Protein AF-A8N5S8-F1 (afdb_monomer)

Organism: Coprinopsis cinerea (strain Okayama-7 / 130 / ATCC MYA-4618 / FGSC 9003) (NCBI:txid240176)

Secondary structure (DSSP, 8-state):
-HHHHHHHHHHHHSTT--EEEEESS-GGGGTTS--TT----SSS-SEEETTEEEEEHHHHHHHHHHHSS--SS-SS-HHHHHHHHHHHHHH-TT-HHHHHHHHHHHHTTSS-HHHHHHHHHHHHHH-HHHHT-HHHHHHHHHHHHHHH-B----TT---S-----SS-HHHHTTSB---HHHHHHHHHHHHHHHHHSTT-HHHHHHHHHHHHHHHHHHHH--S-HHHHHHHHHHHHHHHHHHHHHHHH-TT-HHHHHHHHHHHHHHHHHHHH----TT-TTTSSSSS---HHHHHHHHHHHHHH-TT-HHHHHHHHHHGGGS-HHHHHHHHHHHHHS---TTTT-

Nearest PDB structures (foldseek):
  5o09-assembly1_1C  TM=2.881E-01  e=1.341E+00  Prosthecobacter vanneervenii
  5o01-assembly2_B  TM=2.117E-01  e=1.082E+00  Prosthecobacter vanneervenii
  7obr-assembly1_u  TM=3.097E-01  e=4.860E+00  Canis lupus familiaris

Foldseek 3Di:
DLLQLLVLLCLQLDPLQDAEAEDEDWLVVQQPVPPVPDRADPSRGWDADNNHIYHYPVNLVVLLVVLPDDDLDPDPCLSSLSSSLLSCCLVPVPPVSSLVSVVVCVVVVVRPLVSVLSNLLNSLLHPLVSVQDLVSLVSNQVSLCSNAPFDDQDPPLPPDDPLPQPDDSVVLRSAGPDQLVVLVSLLVSLVSNCVSPPLRPNSLVSVSSSLSNLVSCLSRVPPDPPSNLSSLVSLLVSLVVLLVVCLVCVQRLSSLVVNVVSLVSQVVVLVRDPDPPPPPPRRDDGGHDQLLVVLVSLVVSCVVVVAHLSSVVSNVVSLVRDDPVSSVVVVVVSVPRPYDPVSVD

Mean predicted aligned error: 7.01 Å

InterPro domains:
  IPR002088 Protein prenyltransferase, alpha subunit [PF01239] (186-211)

Solvent-accessible surface area (backbone atoms only — not comparable to full-atom values): 19226 Å² total; per-residue (Å²): 107,70,65,53,33,46,51,50,34,51,48,53,44,34,90,71,46,73,42,38,40,78,37,81,53,42,33,74,80,49,45,76,69,72,52,86,88,60,52,26,38,96,83,47,48,42,45,70,55,96,42,31,38,32,40,18,42,54,55,52,52,57,48,34,72,64,26,76,78,56,74,88,68,89,53,100,52,57,66,62,39,51,20,25,32,46,48,36,41,77,78,41,48,72,44,59,71,42,56,52,50,50,52,50,31,37,77,67,70,76,35,62,47,68,36,49,50,48,33,52,49,35,40,31,47,38,33,56,79,38,35,73,34,60,60,44,54,52,47,45,56,51,39,47,31,70,70,44,37,53,36,80,71,6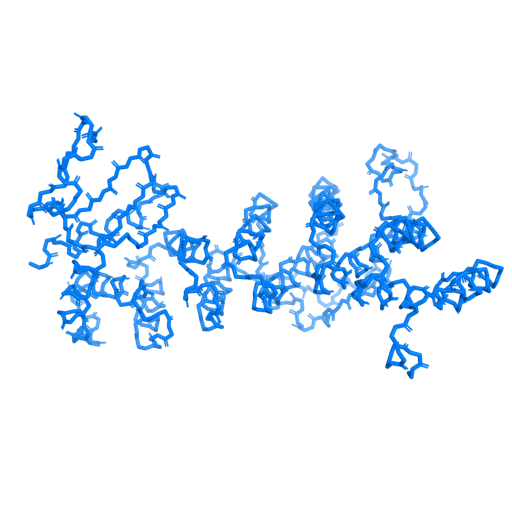2,88,81,73,76,75,87,74,93,72,85,58,97,58,53,74,76,55,42,39,69,26,42,40,65,57,75,84,56,50,62,59,51,56,50,44,30,50,38,22,30,70,67,33,73,82,35,62,58,35,52,53,49,46,51,54,52,53,51,30,48,53,43,46,48,68,64,48,80,86,42,70,65,60,35,53,51,44,49,49,53,54,40,51,49,38,52,52,36,54,57,47,37,78,78,37,56,75,39,45,65,53,47,52,51,31,54,52,47,26,53,52,35,28,51,57,47,70,76,56,73,77,66,94,84,57,77,83,76,65,77,84,64,54,31,62,54,57,61,57,50,41,52,54,37,47,56,51,28,71,76,42,70,88,33,64,37,32,55,52,48,42,60,69,44,40,91,68,40,53,75,68,56,29,52,54,50,49,54,55,61,67,70,47,95,62,63,81,76,80,78,110

pLDDT: mean 87.69, std 14.02, range [40.69, 98.5]

Sequence (345 aa):
MDEILSTLSSLVLSQDTSSLEIVPGDWSDWSSTGVENNPPTAQFPFVLVDKNLGIPKKVLYRAYAYSHNFSRALNERFKEILDKTTCVMITNPAHQTALNARKRLILLHQLDVHRELHLTGLLLRGIKTCAKETILWDHRRWCLKQAYGQIHAEPTCQANAPIESWSSHAEASMFPNLPVEAFAPEFTLIRAACAIYPRNYHAWSHWHFVFDGCHSMLRYTLSDTHIQGQLLAVMVEECQRLNEWIKTHVSDFSAIHHFLLANSLLYNLSATHPSSSDTSGIFETGLGHSPAIVASLLWELLSSYPSHESLFLGLRSLLPQLSEEDENAYRDRLASLPLPHYWRK

Radius of gyration: 23.81 Å; Cα contacts (8 Å, |Δi|>4): 415; chains: 1; bounding box: 63×42×71 Å

Structure (mmCIF, N/CA/C/O backbone):
data_AF-A8N5S8-F1
#
_entry.id   AF-A8N5S8-F1
#
loop_
_atom_site.group_PDB
_atom_site.id
_atom_site.type_symbol
_atom_site.label_atom_id
_atom_site.label_alt_id
_atom_site.label_comp_id
_atom_site.label_asym_id
_atom_site.label_entity_id
_atom_site.label_seq_id
_atom_site.pdbx_PDB_ins_code
_atom_site.Cartn_x
_atom_site.Cartn_y
_atom_site.Cartn_z
_atom_site.occupancy
_atom_site.B_iso_or_equiv
_atom_site.auth_seq_id
_atom_site.auth_comp_id
_atom_site.auth_asym_id
_atom_site.auth_atom_id
_atom_site.pdbx_PDB_model_num
ATOM 1 N N . MET A 1 1 ? -20.273 -1.545 25.627 1.00 92.31 1 MET A N 1
ATOM 2 C CA . MET A 1 1 ? -19.630 -0.892 24.462 1.00 92.31 1 MET A CA 1
ATOM 3 C C . MET A 1 1 ? -18.137 -0.736 24.663 1.00 92.31 1 MET A C 1
ATOM 5 O O . MET A 1 1 ? -17.411 -1.158 23.777 1.00 92.31 1 MET A O 1
ATOM 9 N N . ASP A 1 2 ? -17.672 -0.209 25.799 1.00 92.94 2 ASP A N 1
ATOM 10 C CA . ASP A 1 2 ? -16.229 -0.089 26.074 1.00 92.94 2 ASP A CA 1
ATOM 11 C C . ASP A 1 2 ? -15.480 -1.421 25.965 1.00 92.94 2 ASP A C 1
ATOM 13 O O . ASP A 1 2 ? -14.425 -1.480 25.347 1.00 92.94 2 ASP A O 1
ATOM 17 N N . GLU A 1 3 ? -16.064 -2.510 26.470 1.00 94.50 3 GLU A N 1
ATOM 18 C CA . GLU A 1 3 ? -15.489 -3.853 26.335 1.00 94.50 3 GLU A CA 1
ATOM 19 C C . GLU A 1 3 ? -15.359 -4.289 24.866 1.00 94.50 3 GLU A C 1
ATOM 21 O O . GLU A 1 3 ? -14.291 -4.717 24.448 1.00 94.50 3 GLU A O 1
ATOM 26 N N . ILE A 1 4 ? -16.398 -4.079 24.047 1.00 95.25 4 ILE A N 1
ATOM 27 C CA . ILE A 1 4 ? -16.371 -4.368 22.601 1.00 95.25 4 ILE A CA 1
ATOM 28 C C . ILE A 1 4 ? -15.266 -3.560 21.905 1.00 95.25 4 ILE A C 1
ATOM 30 O O . ILE A 1 4 ? -14.539 -4.104 21.074 1.00 95.25 4 ILE A O 1
ATOM 34 N N . LEU A 1 5 ? -15.118 -2.275 22.245 1.00 95.81 5 LEU A N 1
ATOM 35 C CA . LEU A 1 5 ? -14.067 -1.412 21.697 1.00 95.81 5 LEU A CA 1
ATOM 36 C C . LEU A 1 5 ? -12.671 -1.865 22.126 1.00 95.81 5 LEU A C 1
ATOM 38 O O . LEU A 1 5 ? -11.771 -1.929 21.292 1.00 95.81 5 LEU A O 1
ATOM 42 N N . SER A 1 6 ? -12.504 -2.210 23.401 1.00 96.12 6 SER A N 1
ATOM 43 C CA . SER A 1 6 ? -11.256 -2.740 23.947 1.00 96.12 6 SER A CA 1
ATOM 44 C C . SER A 1 6 ? -10.862 -4.046 23.262 1.00 96.12 6 SER A C 1
ATOM 46 O O . SER A 1 6 ? -9.710 -4.200 22.858 1.00 96.12 6 SER A O 1
ATOM 48 N N . THR A 1 7 ? -11.812 -4.962 23.075 1.00 95.94 7 THR A N 1
ATOM 49 C CA . THR A 1 7 ? -11.595 -6.230 22.371 1.00 95.94 7 THR A CA 1
ATOM 50 C C . THR A 1 7 ? -11.227 -5.990 20.912 1.00 95.94 7 THR A C 1
ATOM 52 O O . THR A 1 7 ? -10.213 -6.510 20.456 1.00 95.94 7 THR A O 1
ATOM 55 N N . LEU A 1 8 ? -11.978 -5.149 20.191 1.00 96.69 8 LEU A N 1
ATOM 56 C CA . LEU A 1 8 ? -11.671 -4.801 18.801 1.00 96.69 8 LEU A CA 1
ATOM 57 C C . LEU A 1 8 ? -10.259 -4.231 18.667 1.00 96.69 8 LEU A C 1
ATOM 59 O O . LEU A 1 8 ? -9.478 -4.699 17.845 1.00 96.69 8 LEU A O 1
ATOM 63 N N . SER A 1 9 ? -9.942 -3.236 19.496 1.00 96.94 9 SER A N 1
ATOM 64 C CA . SER A 1 9 ? -8.643 -2.571 19.540 1.00 96.94 9 SER A CA 1
ATOM 65 C C . SER A 1 9 ? -7.517 -3.567 19.800 1.00 96.94 9 SER A C 1
ATOM 67 O O . SER A 1 9 ? -6.539 -3.588 19.059 1.00 96.94 9 SER A O 1
ATOM 69 N N . SER A 1 10 ? -7.689 -4.457 20.782 1.00 96.25 10 SER A N 1
ATOM 70 C CA . SER A 1 10 ? -6.722 -5.512 21.087 1.00 96.25 10 SER A CA 1
ATOM 71 C C . SER A 1 10 ? -6.515 -6.476 19.920 1.00 96.25 10 SER A C 1
ATOM 73 O O . SER A 1 10 ? -5.378 -6.855 19.656 1.00 96.25 10 SER A O 1
ATOM 75 N N . LEU A 1 11 ? -7.581 -6.872 19.218 1.00 96.25 11 LEU A N 1
ATOM 76 C CA . LEU A 1 11 ? -7.488 -7.792 18.084 1.00 96.25 11 LEU A CA 1
ATOM 77 C C . LEU A 1 11 ? -6.709 -7.165 16.923 1.00 96.25 11 LEU A C 1
ATOM 79 O O . LEU A 1 11 ? -5.754 -7.763 16.439 1.00 96.25 11 LEU A O 1
ATOM 83 N N . VAL A 1 12 ? -7.062 -5.949 16.499 1.00 96.94 12 VAL A N 1
ATOM 84 C CA . VAL A 1 12 ? -6.443 -5.319 15.313 1.00 96.94 12 VAL A CA 1
ATOM 85 C C . VAL A 1 12 ? -5.072 -4.695 15.578 1.00 96.94 12 VAL A C 1
ATOM 87 O O . VAL A 1 12 ? -4.356 -4.384 14.632 1.00 96.94 12 VAL A O 1
ATOM 90 N N . LEU A 1 13 ? -4.714 -4.465 16.844 1.00 96.50 13 LEU A N 1
ATOM 91 C CA . LEU A 1 13 ? -3.368 -4.041 17.245 1.00 96.50 13 LEU A CA 1
ATOM 92 C C . LEU A 1 13 ? -2.461 -5.224 17.601 1.00 96.50 13 LEU A C 1
ATOM 94 O O . LEU A 1 13 ? -1.249 -5.033 17.721 1.00 96.50 13 LEU A O 1
ATOM 98 N N . SER A 1 14 ? -3.026 -6.419 17.796 1.00 92.00 14 SER A N 1
ATOM 99 C CA . SER A 1 14 ? -2.240 -7.641 17.928 1.00 92.00 14 SER A CA 1
ATOM 100 C C . SER A 1 14 ? -1.642 -8.007 16.577 1.00 92.00 14 SER A C 1
ATOM 102 O O . SER A 1 14 ? -2.354 -8.062 15.579 1.00 92.00 14 SER A O 1
ATOM 104 N N . GLN A 1 15 ? -0.348 -8.329 16.560 1.00 84.75 15 GLN A N 1
ATOM 105 C CA . GLN A 1 15 ? 0.325 -8.838 15.362 1.00 84.75 15 GLN A CA 1
ATOM 106 C C . GLN A 1 15 ? -0.180 -10.228 14.940 1.00 84.75 15 GLN A C 1
ATOM 108 O O . GLN A 1 15 ? 0.167 -10.701 13.860 1.00 84.75 15 GLN A O 1
ATOM 113 N N . ASP A 1 16 ? -1.022 -10.867 15.758 1.00 91.62 16 ASP A N 1
ATOM 114 C CA . ASP A 1 16 ? -1.641 -12.144 15.427 1.00 91.62 16 ASP A CA 1
ATOM 115 C C . ASP A 1 16 ? -2.742 -12.025 14.374 1.00 91.62 16 ASP A C 1
ATOM 117 O O . ASP A 1 16 ? -3.047 -13.030 13.742 1.00 91.62 16 ASP A O 1
ATOM 121 N N . THR A 1 17 ? -3.333 -10.847 14.143 1.00 95.19 17 THR A N 1
ATOM 122 C CA . THR A 1 17 ? -4.403 -10.689 13.145 1.00 95.19 17 THR A CA 1
ATOM 123 C C . THR A 1 17 ? -3.824 -10.608 11.733 1.00 95.19 17 THR A C 1
ATOM 125 O O . THR A 1 17 ? -3.078 -9.699 11.379 1.00 95.19 17 THR A O 1
ATOM 128 N N . SER A 1 18 ? -4.183 -11.562 10.879 1.00 94.50 18 SER A N 1
ATOM 129 C CA . SER A 1 18 ? -3.617 -11.684 9.528 1.00 94.50 18 SER A CA 1
ATOM 130 C C . SER A 1 18 ? -4.392 -10.870 8.493 1.00 94.50 18 SER A C 1
ATOM 132 O O . SER A 1 18 ? -3.792 -10.201 7.642 1.00 94.50 18 SER A O 1
ATOM 134 N N . SER A 1 19 ? -5.721 -10.850 8.592 1.00 95.50 19 SER A N 1
ATOM 135 C CA . SER A 1 19 ? -6.588 -10.058 7.718 1.00 95.50 19 SER A CA 1
ATOM 136 C C . SER A 1 19 ? -7.777 -9.474 8.476 1.00 95.50 19 SER A C 1
ATOM 138 O O . SER A 1 19 ? -8.086 -9.880 9.598 1.00 95.50 19 SER A O 1
ATOM 140 N N . LEU A 1 20 ? -8.410 -8.482 7.856 1.00 96.31 20 LEU A N 1
ATOM 141 C CA . LEU A 1 20 ? -9.543 -7.760 8.408 1.00 96.31 20 LEU A CA 1
ATOM 142 C C . LEU A 1 20 ? -10.578 -7.519 7.309 1.00 96.31 20 LEU A C 1
ATOM 144 O O . LEU A 1 20 ? -10.239 -6.962 6.267 1.00 96.31 20 LEU A O 1
ATOM 148 N N . GLU A 1 21 ? -11.836 -7.852 7.576 1.00 95.50 21 GLU A N 1
ATOM 149 C CA . GLU A 1 21 ? -12.961 -7.602 6.674 1.00 95.50 21 GLU A CA 1
ATOM 150 C C . GLU A 1 21 ? -14.180 -7.063 7.438 1.00 95.50 21 GLU A C 1
ATOM 152 O O . GLU A 1 21 ? -14.431 -7.417 8.592 1.00 95.50 21 GLU A O 1
ATOM 157 N N . ILE A 1 22 ? -14.965 -6.198 6.790 1.00 96.56 22 ILE A N 1
ATOM 158 C CA . ILE A 1 22 ? -16.276 -5.776 7.300 1.00 96.56 22 ILE A CA 1
ATOM 159 C C . ILE A 1 22 ? -17.341 -6.677 6.677 1.00 96.56 22 ILE A C 1
ATOM 161 O O . ILE A 1 22 ? -17.666 -6.536 5.498 1.00 96.56 22 ILE A O 1
ATOM 165 N N . VAL A 1 23 ? -17.926 -7.557 7.484 1.00 94.88 23 VAL A N 1
ATOM 166 C CA . VAL A 1 23 ? -18.934 -8.522 7.029 1.00 94.88 23 VAL A CA 1
ATOM 167 C C . VAL A 1 23 ? -20.354 -7.954 7.177 1.00 94.88 23 VAL A C 1
ATOM 169 O O . VAL A 1 23 ? -20.606 -7.122 8.058 1.00 94.88 23 VAL A O 1
ATOM 172 N N . PRO A 1 24 ? -21.317 -8.334 6.318 1.00 93.94 24 PRO A N 1
ATOM 173 C CA . PRO A 1 24 ? -22.693 -7.852 6.428 1.00 93.94 24 PRO A CA 1
ATOM 174 C C . PRO A 1 24 ? -23.377 -8.329 7.722 1.00 93.94 24 PRO A C 1
ATOM 176 O O . PRO A 1 24 ? -22.976 -9.314 8.331 1.00 93.94 24 PRO A O 1
ATOM 179 N N . GLY A 1 25 ? -24.450 -7.638 8.122 1.00 90.69 25 GLY A N 1
ATOM 180 C CA . GLY A 1 25 ? -25.326 -8.099 9.206 1.00 90.69 25 GLY A CA 1
ATOM 181 C C . GLY A 1 25 ? -24.906 -7.712 10.631 1.00 90.69 25 GLY A C 1
ATOM 182 O O . GLY A 1 25 ? -24.175 -6.736 10.846 1.00 90.69 25 GLY A O 1
ATOM 183 N N . ASP A 1 26 ? -25.485 -8.424 11.599 1.00 89.94 26 ASP A N 1
ATOM 184 C CA . ASP A 1 26 ? -25.149 -8.407 13.033 1.00 89.94 26 ASP A CA 1
ATOM 185 C C . ASP A 1 26 ? -24.398 -9.692 13.420 1.00 89.94 26 ASP A C 1
ATOM 187 O O . ASP A 1 26 ? -24.361 -10.645 12.648 1.00 89.94 26 ASP A O 1
ATOM 191 N N . TRP A 1 27 ? -23.837 -9.755 14.629 1.00 87.50 27 TRP A N 1
ATOM 192 C CA . TRP A 1 27 ? -23.138 -10.955 15.118 1.00 87.50 27 TRP A CA 1
ATOM 193 C C . TRP A 1 27 ? -24.028 -12.211 15.126 1.00 87.50 27 TRP A C 1
ATOM 195 O O . TRP A 1 27 ? -23.536 -13.313 14.894 1.00 87.50 27 TRP A O 1
ATOM 205 N N . SER A 1 28 ? -25.342 -12.053 15.331 1.00 87.38 28 SER A N 1
ATOM 206 C CA . SER A 1 28 ? -26.310 -13.158 15.332 1.00 87.38 28 SER A CA 1
ATOM 207 C C . SER A 1 28 ? -26.386 -13.880 13.989 1.00 87.38 28 SER A C 1
ATOM 209 O O . SER A 1 28 ? -26.596 -15.090 13.965 1.00 87.38 28 SER A O 1
ATOM 211 N N . ASP A 1 29 ? -26.166 -13.157 12.888 1.00 86.19 29 ASP A N 1
ATOM 212 C CA . ASP A 1 29 ? -26.233 -13.695 11.525 1.00 86.19 29 ASP A CA 1
ATOM 213 C C . ASP A 1 29 ? -25.070 -14.673 11.244 1.00 86.19 29 ASP A C 1
ATOM 215 O O . ASP A 1 29 ? -25.146 -15.483 10.326 1.00 86.19 29 ASP A O 1
ATOM 219 N N . TRP A 1 30 ? -24.024 -14.629 12.078 1.00 84.44 30 TRP A N 1
ATOM 220 C CA . TRP A 1 30 ? -22.805 -15.442 11.993 1.00 84.44 30 TRP A CA 1
ATOM 221 C C . TRP A 1 30 ? -22.673 -16.454 13.141 1.00 84.44 30 TRP A C 1
ATOM 223 O O . TRP A 1 30 ? -21.682 -17.169 13.244 1.00 84.44 30 TRP A O 1
ATOM 233 N N . SER A 1 31 ? -23.671 -16.534 14.025 1.00 79.38 31 SER A N 1
ATOM 234 C CA . SER A 1 31 ? -23.652 -17.459 15.168 1.00 79.38 31 SER A CA 1
ATOM 235 C C . SER A 1 31 ? -23.782 -18.932 14.757 1.00 79.38 31 SER A C 1
ATOM 237 O O . SER A 1 31 ? -23.348 -19.821 15.485 1.00 79.38 31 SER A O 1
ATOM 239 N N . SER A 1 32 ? -24.347 -19.193 13.576 1.00 72.44 32 SER A N 1
ATOM 240 C CA . SER A 1 32 ? -24.611 -20.530 13.039 1.00 72.44 32 SER A CA 1
ATOM 241 C C . SER A 1 32 ? -23.590 -21.001 11.998 1.00 72.44 32 SER A C 1
ATOM 243 O O . SER A 1 32 ? -23.667 -22.148 11.562 1.00 72.44 32 SER A O 1
ATOM 245 N N . THR A 1 33 ? -22.627 -20.165 11.590 1.00 65.31 33 THR A N 1
ATOM 246 C CA . THR A 1 33 ? -21.739 -20.440 10.443 1.00 65.31 33 THR A CA 1
ATOM 247 C C . THR A 1 33 ? -20.595 -21.422 10.729 1.00 65.31 33 THR A C 1
ATOM 249 O O . THR A 1 33 ? -19.546 -21.326 10.107 1.00 65.31 33 THR A O 1
ATOM 252 N N . GLY A 1 34 ? -20.763 -22.384 11.642 1.00 56.25 34 GLY A N 1
ATOM 253 C CA . GLY A 1 34 ? -19.788 -23.470 11.824 1.00 56.25 34 GLY A CA 1
ATOM 254 C C . GLY A 1 34 ? -18.383 -23.006 12.229 1.00 56.25 34 GLY A C 1
ATOM 255 O O . GLY A 1 34 ? -17.406 -23.673 11.915 1.00 56.25 34 GLY A O 1
ATOM 256 N N . VAL A 1 35 ? -18.255 -21.862 12.914 1.00 63.34 35 VAL A N 1
ATOM 257 C CA . VAL A 1 35 ? -16.995 -21.454 13.557 1.00 63.34 35 VAL A CA 1
ATOM 258 C C . VAL A 1 35 ? -16.822 -22.339 14.794 1.00 63.34 35 VAL A C 1
ATOM 260 O O . VAL A 1 35 ? -17.170 -21.944 15.904 1.00 63.34 35 VAL A O 1
ATOM 263 N N . GLU A 1 36 ? -16.375 -23.579 14.578 1.00 59.28 36 GLU A N 1
ATOM 264 C CA . GLU A 1 36 ? -16.472 -24.701 15.531 1.00 59.28 36 GLU A CA 1
ATOM 265 C C . GLU A 1 36 ? -15.841 -24.421 16.904 1.00 59.28 36 GLU A C 1
ATOM 267 O O . GLU A 1 36 ? -16.244 -25.026 17.893 1.00 59.28 36 GLU A O 1
ATOM 272 N N . ASN A 1 37 ? -14.909 -23.465 16.993 1.00 61.72 37 ASN A N 1
ATOM 273 C CA . ASN A 1 37 ? -14.120 -23.236 18.203 1.00 61.72 37 ASN A CA 1
ATOM 274 C C . ASN A 1 37 ? -14.452 -21.951 18.984 1.00 61.72 37 ASN A C 1
ATOM 276 O O . ASN A 1 37 ? -13.996 -21.844 20.116 1.00 61.72 37 ASN A O 1
ATOM 280 N N . ASN A 1 38 ? -15.211 -20.990 18.429 1.00 70.44 38 ASN A N 1
ATOM 281 C CA . ASN A 1 38 ? -15.655 -19.763 19.127 1.00 70.44 38 ASN A CA 1
ATOM 282 C C . ASN A 1 38 ? -16.685 -18.977 18.282 1.00 70.44 38 ASN A C 1
ATOM 284 O O . ASN A 1 38 ? -16.308 -18.050 17.557 1.00 70.44 38 ASN A O 1
ATOM 288 N N . PRO A 1 39 ? -17.984 -19.320 18.335 1.00 80.06 39 PRO A N 1
ATOM 289 C CA . PRO A 1 39 ? -19.003 -18.565 17.614 1.00 80.06 39 PRO A CA 1
ATOM 290 C C . PRO A 1 39 ? -19.138 -17.131 18.170 1.00 80.06 39 PRO A C 1
ATOM 292 O O . PRO A 1 39 ? -18.958 -16.920 19.374 1.00 80.06 39 PRO A O 1
ATOM 295 N N . PRO A 1 40 ? -19.496 -16.137 17.333 1.00 85.69 40 PRO A N 1
ATOM 296 C CA . PRO A 1 40 ? -19.761 -14.778 17.795 1.00 85.69 40 PRO A CA 1
ATOM 297 C C . PRO A 1 40 ? -20.885 -14.735 18.838 1.00 85.69 40 PRO A C 1
ATOM 299 O O . PRO A 1 40 ? -21.928 -15.373 18.685 1.00 85.69 40 PRO A O 1
ATOM 302 N N . THR A 1 41 ? -20.699 -13.931 19.880 1.00 87.38 41 THR A N 1
ATOM 303 C CA . THR A 1 41 ? -21.663 -13.722 20.972 1.00 87.38 41 THR A CA 1
ATOM 304 C C . THR A 1 41 ? -21.904 -12.232 21.206 1.00 87.38 41 THR A C 1
ATOM 306 O O . THR A 1 41 ? -21.232 -11.378 20.634 1.00 87.38 41 THR A O 1
ATOM 309 N N . ALA A 1 42 ? -22.837 -11.882 22.094 1.00 84.06 42 ALA A N 1
ATOM 310 C CA . ALA A 1 42 ? -23.040 -10.485 22.478 1.00 84.06 42 ALA A CA 1
ATOM 311 C C . ALA A 1 42 ? -21.792 -9.858 23.142 1.00 84.06 42 ALA A C 1
ATOM 31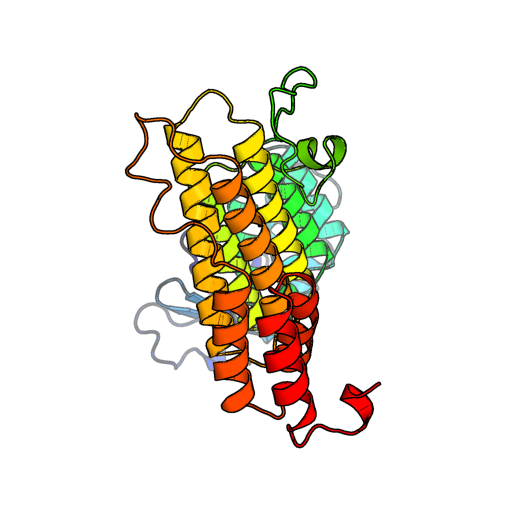3 O O . ALA A 1 42 ? -21.553 -8.660 22.983 1.00 84.06 42 ALA A O 1
ATOM 314 N N . GLN A 1 43 ? -21.000 -10.653 23.872 1.00 84.06 43 GLN A N 1
ATOM 315 C CA . GLN A 1 43 ? -19.762 -10.229 24.539 1.00 84.06 43 GLN A CA 1
ATOM 316 C C . GLN A 1 43 ? -18.551 -10.240 23.593 1.00 84.06 43 GLN A C 1
ATOM 318 O O . GLN A 1 43 ? -17.648 -9.418 23.735 1.00 84.06 43 GLN A O 1
ATOM 323 N N . PHE A 1 44 ? -18.557 -11.121 22.590 1.00 88.94 44 PHE A N 1
ATOM 324 C CA . PHE A 1 44 ? -17.557 -11.185 21.525 1.00 88.94 44 PHE A CA 1
ATOM 325 C C . PHE A 1 44 ? -18.250 -11.155 20.153 1.00 88.94 44 PHE A C 1
ATOM 327 O O . PHE A 1 44 ? -18.459 -12.198 19.536 1.00 88.94 44 PHE A O 1
ATOM 334 N N . PRO A 1 45 ? -18.653 -9.974 19.655 1.00 93.06 45 PRO A N 1
ATOM 335 C CA . PRO A 1 45 ? -19.504 -9.865 18.470 1.00 93.06 45 PRO A CA 1
ATOM 336 C C . PRO A 1 45 ? -18.716 -9.907 17.150 1.00 93.06 45 PRO A C 1
ATOM 338 O O . PRO A 1 45 ? -19.159 -9.341 16.152 1.00 93.06 45 PRO A O 1
ATOM 341 N N . PHE A 1 46 ? -17.533 -10.523 17.142 1.00 94.12 46 PHE A N 1
ATOM 342 C CA . PHE A 1 46 ? -16.638 -10.601 15.987 1.00 94.12 46 PHE A CA 1
ATOM 343 C C . PHE A 1 46 ? -16.523 -12.040 15.493 1.00 94.12 46 PHE A C 1
ATOM 345 O O . PHE A 1 46 ? -16.658 -12.982 16.269 1.00 94.12 46 PHE A O 1
ATOM 352 N N . VAL A 1 47 ? -16.237 -12.204 14.206 1.00 92.69 47 VAL A N 1
ATOM 353 C CA . VAL A 1 47 ? -15.915 -13.499 13.600 1.00 92.69 47 VAL A CA 1
ATOM 354 C C . VAL A 1 47 ? -14.397 -13.600 13.536 1.00 92.69 47 VAL A C 1
ATOM 356 O O . VAL A 1 47 ? -13.765 -12.749 12.921 1.00 92.69 47 VAL A O 1
ATOM 359 N N . LEU A 1 48 ? -13.794 -14.603 14.170 1.00 91.25 48 LEU A N 1
ATOM 360 C CA . LEU A 1 48 ? -12.346 -14.814 14.118 1.00 91.25 48 LEU A CA 1
ATOM 361 C C . LEU A 1 48 ? -12.058 -16.253 13.693 1.00 91.25 48 LEU A C 1
ATOM 363 O O . LEU A 1 48 ? -12.317 -17.182 14.453 1.00 91.25 48 LEU A O 1
ATOM 367 N N . VAL A 1 49 ? -11.526 -16.427 12.483 1.00 90.12 49 VAL A N 1
ATOM 368 C CA . VAL A 1 49 ? -11.212 -17.742 11.898 1.00 90.12 49 VAL A CA 1
ATOM 369 C C . VAL A 1 49 ? -9.792 -17.711 11.364 1.00 90.12 49 VAL A C 1
ATOM 371 O O . VAL A 1 49 ? -9.479 -16.875 10.519 1.00 90.12 49 VAL A O 1
ATOM 374 N N . ASP A 1 50 ? -8.921 -18.584 11.869 1.00 89.75 50 ASP A N 1
ATOM 375 C CA . ASP A 1 50 ? -7.520 -18.689 11.436 1.00 89.75 50 ASP A CA 1
ATOM 376 C C . ASP A 1 50 ? -6.818 -17.329 11.338 1.00 89.75 50 ASP A C 1
ATOM 378 O O . ASP A 1 50 ? -6.189 -17.006 10.334 1.00 89.75 50 ASP A O 1
ATOM 382 N N . LYS A 1 51 ? -6.968 -16.501 12.386 1.00 93.06 51 LYS A N 1
ATOM 383 C CA . LYS A 1 51 ? -6.410 -15.137 12.478 1.00 93.06 51 LYS A CA 1
ATOM 384 C C . LYS A 1 51 ? -7.031 -14.097 11.530 1.00 93.06 51 LYS A C 1
ATOM 386 O O . LYS A 1 51 ? -6.558 -12.961 11.481 1.00 93.06 51 LYS A O 1
ATOM 391 N N . ASN A 1 52 ? -8.082 -14.441 10.795 1.00 94.25 52 ASN A N 1
ATOM 392 C CA . ASN A 1 52 ? -8.834 -13.522 9.944 1.00 94.25 52 ASN A CA 1
ATOM 393 C C . ASN A 1 52 ? -10.017 -12.957 10.727 1.00 94.25 52 ASN A C 1
ATOM 395 O O . ASN A 1 52 ? -10.861 -13.712 11.216 1.00 94.25 52 ASN A O 1
ATOM 399 N N . LEU A 1 53 ? -10.059 -11.633 10.864 1.00 95.88 53 LEU A N 1
ATOM 400 C CA . LEU A 1 53 ? -11.070 -10.935 11.647 1.00 95.88 53 LEU A CA 1
ATOM 401 C C . LEU A 1 53 ? -12.184 -10.394 10.743 1.00 95.88 53 LEU A C 1
ATOM 403 O O . LEU A 1 53 ? -11.974 -9.463 9.970 1.00 95.88 53 LEU A O 1
ATOM 407 N N . GLY A 1 54 ? -13.390 -10.923 10.902 1.00 95.88 54 GLY A N 1
ATOM 408 C CA . GLY A 1 54 ? -14.625 -10.355 10.375 1.00 95.88 54 GLY A CA 1
ATOM 409 C C . GLY A 1 54 ? -15.308 -9.469 11.416 1.00 95.88 54 GLY A C 1
ATOM 410 O O . GLY A 1 54 ? -15.661 -9.925 12.507 1.00 95.88 54 GLY A O 1
ATOM 411 N N . ILE A 1 55 ? -15.541 -8.201 11.080 1.00 96.56 55 ILE A N 1
ATOM 412 C CA . ILE A 1 55 ? -16.302 -7.262 11.911 1.00 96.56 55 ILE A CA 1
ATOM 413 C C . ILE A 1 55 ? -17.704 -7.092 11.319 1.00 96.56 55 ILE A C 1
ATOM 415 O O . ILE A 1 55 ? -17.836 -6.495 10.247 1.00 96.56 55 ILE A O 1
ATOM 419 N N . PRO A 1 56 ? -18.772 -7.541 12.003 1.00 96.06 56 PRO A N 1
ATOM 420 C CA . PRO A 1 56 ? -20.129 -7.300 11.537 1.00 96.06 56 PRO A CA 1
ATOM 421 C C . PRO A 1 56 ? -20.444 -5.808 11.432 1.00 96.06 56 PRO A C 1
ATOM 423 O O . PRO A 1 56 ? -20.265 -5.027 12.373 1.00 96.06 56 PRO A O 1
ATOM 426 N N . LYS A 1 57 ? -20.968 -5.405 10.275 1.00 96.06 57 LYS A N 1
ATOM 427 C CA . LYS A 1 57 ? -21.234 -4.009 9.920 1.00 96.06 57 LYS A CA 1
ATOM 428 C C . LYS A 1 57 ? -22.092 -3.295 10.969 1.00 96.06 57 LYS A C 1
ATOM 430 O O . LYS A 1 57 ? -21.767 -2.175 11.360 1.00 96.06 57 LYS A O 1
ATOM 435 N N . LYS A 1 58 ? -23.170 -3.920 11.461 1.00 95.69 58 LYS A N 1
ATOM 436 C CA . LYS A 1 58 ? -24.058 -3.302 12.470 1.00 95.69 58 LYS A CA 1
ATOM 437 C C . LYS A 1 58 ? -23.342 -3.056 13.801 1.00 95.69 58 LYS A C 1
ATOM 439 O O . LYS A 1 58 ? -23.571 -2.020 14.425 1.00 95.69 58 LYS A O 1
ATOM 444 N N . VAL A 1 59 ? -22.461 -3.968 14.210 1.00 95.62 59 VAL A N 1
ATOM 445 C CA . VAL A 1 59 ? -21.642 -3.835 15.425 1.00 95.62 59 VAL A CA 1
ATOM 446 C C . VAL A 1 59 ? -20.675 -2.665 15.269 1.00 95.62 59 VAL A C 1
ATOM 448 O O . VAL A 1 59 ? -20.632 -1.794 16.138 1.00 95.62 59 VAL A O 1
ATOM 451 N N . LEU A 1 60 ? -19.979 -2.587 14.129 1.00 96.38 60 LEU A N 1
ATOM 452 C CA . LEU A 1 60 ? -19.040 -1.506 13.829 1.00 96.38 60 LEU A CA 1
ATOM 453 C C . LEU A 1 60 ? -19.709 -0.125 13.864 1.00 96.38 60 LEU A C 1
ATOM 455 O O . LEU A 1 60 ? -19.185 0.784 14.497 1.00 96.38 60 LEU A O 1
ATOM 459 N N . TYR A 1 61 ? -20.883 0.049 13.247 1.00 95.69 61 TYR A N 1
ATOM 460 C CA . TYR A 1 61 ? -21.562 1.353 13.254 1.00 95.69 61 TYR A CA 1
ATOM 461 C C . TYR A 1 61 ? -22.099 1.753 14.632 1.00 95.69 61 TYR A C 1
ATOM 463 O O . TYR A 1 61 ? -22.028 2.930 14.988 1.00 95.69 61 TYR A O 1
ATOM 471 N N . ARG A 1 62 ? -22.596 0.798 15.433 1.00 95.00 62 ARG A N 1
ATOM 472 C CA . ARG A 1 62 ? -22.969 1.061 16.837 1.00 95.00 62 ARG A CA 1
ATOM 473 C C . ARG A 1 62 ? -21.746 1.488 17.655 1.00 95.00 62 ARG A C 1
ATOM 475 O O . ARG A 1 62 ? -21.834 2.435 18.432 1.00 95.00 62 ARG A O 1
ATOM 482 N N . ALA A 1 63 ? -20.606 0.827 17.449 1.00 95.56 63 ALA A N 1
ATOM 483 C CA . ALA A 1 63 ? -19.330 1.188 18.062 1.00 95.56 63 ALA A CA 1
ATOM 484 C C . ALA A 1 63 ? -18.862 2.581 17.634 1.00 95.56 63 ALA A C 1
ATOM 486 O O . ALA A 1 63 ? -18.591 3.418 18.489 1.00 95.56 63 ALA A O 1
ATOM 487 N N . TYR A 1 64 ? -18.898 2.883 16.339 1.00 96.00 64 TYR A N 1
ATOM 488 C CA . TYR A 1 64 ? -18.534 4.191 15.803 1.00 96.00 64 TYR A CA 1
ATOM 489 C C . TYR A 1 64 ? -19.373 5.335 16.391 1.00 96.00 64 TYR A C 1
ATOM 491 O O . TYR A 1 64 ? -18.819 6.363 16.786 1.00 96.00 64 TYR A O 1
ATOM 499 N N . ALA A 1 65 ? -20.692 5.144 16.521 1.00 94.62 65 ALA A N 1
ATOM 500 C CA . ALA A 1 65 ? -21.584 6.119 17.150 1.00 94.62 65 ALA A CA 1
ATOM 501 C C . ALA A 1 65 ? -21.207 6.408 18.616 1.00 94.62 65 ALA A C 1
ATOM 503 O O . ALA A 1 65 ? -21.385 7.521 19.095 1.00 94.62 65 ALA A O 1
ATOM 504 N N . TYR A 1 66 ? -20.638 5.432 19.324 1.00 93.06 66 TYR A N 1
ATOM 505 C CA . TYR A 1 66 ? -20.126 5.618 20.682 1.00 93.06 66 TYR A CA 1
ATOM 506 C C . TYR A 1 66 ? -18.705 6.222 20.706 1.00 93.06 66 TYR A C 1
ATOM 508 O O . TYR A 1 66 ? -18.325 6.923 21.646 1.00 93.06 66 TYR A O 1
ATOM 516 N N . SER A 1 67 ? -17.903 5.973 19.668 1.00 92.56 67 SER A N 1
ATOM 517 C CA . SER A 1 67 ? -16.489 6.361 19.610 1.00 92.56 67 SER A CA 1
ATOM 518 C C . SER A 1 67 ? -16.222 7.779 19.112 1.00 92.56 67 SER A C 1
ATOM 520 O O . SER A 1 67 ? -15.129 8.282 19.360 1.00 92.56 67 SER A O 1
ATOM 522 N N . HIS A 1 68 ? -17.165 8.447 18.440 1.00 81.31 68 HIS A N 1
ATOM 523 C CA . HIS A 1 68 ? -16.893 9.754 17.816 1.00 81.31 68 HIS A CA 1
ATOM 524 C C . HIS A 1 68 ? -16.553 10.878 18.819 1.00 81.31 68 HIS A C 1
ATOM 526 O O . HIS A 1 68 ? -15.912 11.860 18.449 1.00 81.31 68 HIS A O 1
ATOM 532 N N . ASN A 1 69 ? -16.936 10.729 20.093 1.00 82.06 69 ASN A N 1
ATOM 533 C CA . ASN A 1 69 ? -16.662 11.680 21.175 1.00 82.06 69 ASN A CA 1
ATOM 534 C C . ASN A 1 69 ? -15.601 11.131 22.147 1.00 82.06 69 ASN A C 1
ATOM 536 O O . ASN A 1 69 ? -15.912 10.743 23.276 1.00 82.06 69 ASN A O 1
ATOM 540 N N . PHE A 1 70 ? -14.340 11.075 21.715 1.00 84.50 70 PHE A N 1
ATOM 541 C CA . PHE A 1 70 ? -13.208 10.757 22.595 1.00 84.50 70 PHE A CA 1
ATOM 542 C C . PHE A 1 70 ? -12.541 12.027 23.144 1.00 84.50 70 PHE A C 1
ATOM 544 O O . PHE A 1 70 ? -12.540 13.081 22.501 1.00 84.50 70 PHE A O 1
ATOM 551 N N . SER A 1 71 ? -11.968 11.929 24.349 1.00 79.06 71 SER A N 1
ATOM 552 C CA . SER A 1 71 ? -11.223 13.034 24.963 1.00 79.06 71 SER A CA 1
ATOM 553 C C . SER A 1 71 ? -10.052 13.458 24.077 1.00 79.06 71 SER A C 1
ATOM 555 O O . SER A 1 71 ? -9.269 12.629 23.618 1.00 79.06 71 SER A O 1
ATOM 557 N N . ARG A 1 72 ? -9.893 14.770 23.879 1.00 76.19 72 ARG A N 1
ATOM 558 C CA . ARG A 1 72 ? -8.709 15.343 23.215 1.00 76.19 72 ARG A CA 1
ATOM 559 C C . ARG A 1 72 ? -7.548 15.582 24.180 1.00 76.19 72 ARG A C 1
ATOM 561 O O . ARG A 1 72 ? -6.428 15.807 23.725 1.00 76.19 72 ARG A O 1
ATOM 568 N N . ALA A 1 73 ? -7.827 15.566 25.482 1.00 73.44 73 ALA A N 1
ATOM 569 C CA . ALA A 1 73 ? -6.837 15.729 26.531 1.00 73.44 73 ALA A CA 1
ATOM 570 C C . ALA A 1 73 ? -6.195 14.368 26.828 1.00 73.44 73 ALA A C 1
ATOM 572 O O . ALA A 1 73 ? -6.897 13.418 27.192 1.00 73.44 73 ALA A O 1
ATOM 573 N N . LEU A 1 74 ? -4.875 14.290 26.642 1.00 65.00 74 LEU A N 1
ATOM 574 C CA . LEU A 1 74 ? -4.037 13.099 26.840 1.00 65.00 74 LEU A CA 1
ATOM 575 C C . LEU A 1 74 ? -3.731 12.864 28.324 1.00 65.00 74 LEU A C 1
ATOM 577 O O . LEU A 1 74 ? -2.588 12.669 28.722 1.00 65.00 74 LEU A O 1
ATOM 581 N N . ASN A 1 75 ? -4.770 12.921 29.151 1.00 65.38 75 ASN A N 1
ATOM 582 C CA . ASN A 1 75 ? -4.684 12.576 30.565 1.00 65.38 75 ASN A CA 1
ATOM 583 C C . ASN A 1 75 ? -4.513 11.041 30.678 1.00 65.38 75 ASN A C 1
ATOM 585 O O . ASN A 1 75 ? -4.396 10.357 29.663 1.00 65.38 75 ASN A O 1
ATOM 589 N N . GLU A 1 76 ? -4.592 10.462 31.879 1.00 61.97 76 GLU A N 1
ATOM 590 C CA . GLU A 1 76 ? -4.485 9.009 32.171 1.00 61.97 76 GLU A CA 1
ATOM 591 C C . GLU A 1 76 ? -5.471 8.077 31.406 1.00 61.97 76 GLU A C 1
ATOM 593 O O . GLU A 1 76 ? -5.564 6.884 31.673 1.00 61.97 76 GLU A O 1
ATOM 598 N N . ARG A 1 77 ? -6.209 8.587 30.414 1.00 83.31 77 ARG A N 1
ATOM 599 C CA . ARG A 1 77 ? -7.205 7.899 29.583 1.00 83.31 77 ARG A CA 1
ATOM 600 C C . ARG A 1 77 ? -6.653 7.407 28.239 1.00 83.31 77 ARG A C 1
ATOM 602 O O . ARG A 1 77 ? -7.395 7.342 27.258 1.00 83.31 77 ARG A O 1
ATOM 609 N N . PHE A 1 78 ? -5.366 7.061 28.165 1.00 89.38 78 PHE A N 1
ATOM 610 C CA . PHE A 1 78 ? -4.729 6.633 26.909 1.00 89.38 78 PHE A CA 1
ATOM 611 C C . PHE A 1 78 ? -5.470 5.454 26.257 1.00 89.38 78 PHE A C 1
ATOM 613 O O . PHE A 1 78 ? -5.709 5.468 25.052 1.00 89.38 78 PHE A O 1
ATOM 620 N N . LYS A 1 79 ? -5.907 4.472 27.061 1.00 92.12 79 LYS A N 1
ATOM 621 C CA . LYS A 1 79 ? -6.623 3.285 26.581 1.00 92.12 79 LYS A CA 1
ATOM 622 C C . LYS A 1 79 ? -7.971 3.633 25.950 1.00 92.12 79 LYS A C 1
ATOM 624 O O . LYS A 1 79 ? -8.280 3.138 24.874 1.00 92.12 79 LYS A O 1
ATOM 629 N N . GLU A 1 80 ? -8.735 4.535 26.566 1.00 93.19 80 GLU A N 1
ATOM 630 C CA . GLU A 1 80 ? -10.011 5.005 26.010 1.00 93.19 80 GLU A CA 1
ATOM 631 C C . GLU A 1 80 ? -9.801 5.679 24.644 1.00 93.19 80 GLU A C 1
ATOM 633 O O . GLU A 1 80 ? -10.526 5.403 23.687 1.00 93.19 80 GLU A O 1
ATOM 638 N N . ILE A 1 81 ? -8.788 6.548 24.543 1.00 95.00 81 ILE A N 1
ATOM 639 C CA . ILE A 1 81 ? -8.441 7.238 23.293 1.00 95.00 81 ILE A CA 1
ATOM 640 C C . ILE A 1 81 ? -8.013 6.218 22.238 1.00 95.00 81 ILE A C 1
ATOM 642 O O . ILE A 1 81 ? -8.480 6.288 21.101 1.00 95.00 81 ILE A O 1
ATOM 646 N N . LEU A 1 82 ? -7.161 5.258 22.596 1.00 95.81 82 LEU A N 1
ATOM 647 C CA . LEU A 1 82 ? -6.703 4.213 21.688 1.00 95.81 82 LEU A CA 1
ATOM 648 C C . LEU A 1 82 ? -7.885 3.400 21.147 1.00 95.81 82 LEU A C 1
ATOM 650 O O . LEU A 1 82 ? -8.064 3.325 19.934 1.00 95.81 82 LEU A O 1
ATOM 654 N N . ASP A 1 83 ? -8.735 2.877 22.029 1.00 96.31 83 ASP A N 1
ATOM 655 C CA . ASP A 1 83 ? -9.848 1.999 21.663 1.00 96.31 83 ASP A CA 1
ATOM 656 C C . ASP A 1 83 ? -10.881 2.724 20.785 1.00 96.31 83 ASP A C 1
ATOM 658 O O . ASP A 1 83 ? -11.298 2.215 19.738 1.00 96.31 83 ASP A O 1
ATOM 662 N N . LYS A 1 84 ? -11.242 3.963 21.144 1.00 96.50 84 LYS A N 1
ATOM 663 C CA . LYS A 1 84 ? -12.167 4.779 20.344 1.00 96.50 84 LYS A CA 1
ATOM 664 C C . LYS A 1 84 ? -11.559 5.185 19.003 1.00 96.50 84 LYS A C 1
ATOM 666 O O . LYS A 1 84 ? -12.232 5.074 17.979 1.00 96.50 84 LYS A O 1
ATOM 671 N N . THR A 1 85 ? -10.300 5.627 18.971 1.00 96.94 85 THR A N 1
ATOM 672 C CA . THR A 1 85 ? -9.656 6.037 17.709 1.00 96.94 85 THR A CA 1
ATOM 673 C C . THR A 1 85 ? -9.429 4.862 16.763 1.00 96.94 85 THR A C 1
ATOM 675 O O . THR A 1 85 ? -9.565 5.052 15.558 1.00 96.94 85 THR A O 1
ATOM 678 N N . THR A 1 86 ? -9.175 3.653 17.274 1.00 97.38 86 THR A N 1
ATOM 679 C CA . THR A 1 86 ? -9.097 2.433 16.455 1.00 97.38 86 THR A CA 1
ATOM 680 C C . THR A 1 86 ? -10.423 2.175 15.731 1.00 97.38 86 THR A C 1
ATOM 682 O O . THR A 1 86 ? -10.442 2.031 14.509 1.00 97.38 86 THR A O 1
ATOM 685 N N . CYS A 1 87 ? -11.554 2.210 16.446 1.00 97.50 87 CYS A N 1
ATOM 686 C CA . CYS A 1 87 ? -12.878 2.061 15.830 1.00 97.50 87 CYS A CA 1
ATOM 687 C C . CYS A 1 87 ? -13.189 3.181 14.821 1.00 97.50 87 CYS A C 1
ATOM 689 O O . CYS A 1 87 ? -13.761 2.928 13.753 1.00 97.50 87 CYS A O 1
ATOM 691 N N . VAL A 1 88 ? -12.805 4.422 15.144 1.00 97.06 88 VAL A N 1
ATOM 692 C CA . VAL A 1 88 ? -12.961 5.568 14.238 1.00 97.06 88 VAL A CA 1
ATOM 693 C C . VAL A 1 88 ? -12.156 5.364 12.959 1.00 97.06 88 VAL A C 1
ATOM 695 O O . VAL A 1 88 ? -12.712 5.591 11.896 1.00 97.06 88 VAL A O 1
ATOM 698 N N . MET A 1 89 ? -10.912 4.886 13.015 1.00 96.94 89 MET A N 1
ATOM 699 C CA . MET A 1 89 ? -10.099 4.651 11.812 1.00 96.94 89 MET A CA 1
ATOM 700 C C . MET A 1 89 ? -10.653 3.556 10.901 1.00 96.94 89 MET A C 1
ATOM 702 O O . MET A 1 89 ? -10.586 3.701 9.683 1.00 96.94 89 MET A O 1
ATOM 706 N N . ILE A 1 90 ? -11.220 2.488 11.472 1.00 97.31 90 ILE A N 1
ATOM 707 C CA . ILE A 1 90 ? -11.848 1.408 10.691 1.00 97.31 90 ILE A CA 1
ATOM 708 C C . ILE A 1 90 ? -13.047 1.946 9.890 1.00 97.31 90 ILE A C 1
ATOM 710 O O . ILE A 1 90 ? -13.271 1.542 8.752 1.00 97.31 90 ILE A O 1
ATOM 714 N N . THR A 1 91 ? -13.814 2.876 10.469 1.00 95.88 91 THR A N 1
ATOM 715 C CA . THR A 1 91 ? -15.070 3.374 9.870 1.00 95.88 91 THR A CA 1
ATOM 716 C C . THR A 1 91 ? -14.880 4.656 9.052 1.00 95.88 91 THR A C 1
ATOM 718 O O . THR A 1 91 ? -15.542 4.862 8.037 1.00 95.88 91 THR A O 1
ATOM 721 N N . ASN A 1 92 ? -13.990 5.534 9.507 1.00 95.81 92 ASN A N 1
ATOM 722 C CA . ASN A 1 92 ? -13.675 6.846 8.954 1.00 95.81 92 ASN A CA 1
ATOM 723 C C . ASN A 1 92 ? -12.142 7.060 8.968 1.00 95.81 92 ASN A C 1
ATOM 725 O O . ASN A 1 92 ? -11.608 7.788 9.813 1.00 95.81 92 ASN A O 1
ATOM 729 N N . PRO A 1 93 ? -11.414 6.419 8.038 1.00 94.88 93 PRO A N 1
ATOM 730 C CA . PRO A 1 93 ? -9.947 6.468 7.956 1.00 94.88 93 PRO A CA 1
ATOM 731 C C . PRO A 1 93 ? -9.375 7.874 7.706 1.00 94.88 93 PRO A C 1
ATOM 733 O O . PRO A 1 93 ? -8.211 8.116 8.009 1.00 94.88 93 PRO A O 1
ATOM 736 N N . ALA A 1 94 ? -10.180 8.815 7.205 1.00 94.19 94 ALA A N 1
ATOM 737 C CA . ALA A 1 94 ? -9.791 10.208 6.980 1.00 94.19 94 ALA A CA 1
ATOM 738 C C . ALA A 1 94 ? -9.997 11.113 8.214 1.00 94.19 94 ALA A C 1
ATOM 740 O O . ALA A 1 94 ? -9.795 12.329 8.142 1.00 94.19 94 ALA A O 1
ATOM 741 N N . HIS A 1 95 ? -10.401 10.560 9.365 1.00 95.44 95 HIS A N 1
ATOM 742 C CA . HIS A 1 95 ? -10.695 11.340 10.566 1.00 95.44 95 HIS A CA 1
ATOM 743 C C . HIS A 1 95 ? -9.422 11.926 11.207 1.00 95.44 95 HIS A C 1
ATOM 745 O O . HIS A 1 95 ? -8.850 11.371 12.149 1.00 95.44 95 HIS A O 1
ATOM 751 N N . GLN A 1 96 ? -9.017 13.116 10.760 1.00 94.69 96 GLN A N 1
ATOM 752 C CA . GLN A 1 96 ? -7.763 13.771 11.156 1.00 94.69 96 GLN A CA 1
ATOM 753 C C . GLN A 1 96 ? -7.552 13.871 12.672 1.00 94.69 96 GLN A C 1
ATOM 755 O O . GLN A 1 96 ? -6.446 13.648 13.155 1.00 94.69 96 GLN A O 1
ATOM 760 N N . THR A 1 97 ? -8.595 14.171 13.457 1.00 93.94 97 THR A N 1
ATOM 761 C CA . THR A 1 97 ? -8.455 14.248 14.924 1.00 93.94 97 THR A CA 1
ATOM 762 C C . THR A 1 97 ? -8.066 12.904 15.543 1.00 93.94 97 THR A C 1
ATOM 764 O O . THR A 1 97 ? -7.299 12.893 16.500 1.00 93.94 97 THR A O 1
ATOM 767 N N . ALA A 1 98 ? -8.561 11.786 15.003 1.00 95.88 98 ALA A N 1
ATOM 768 C CA . ALA A 1 98 ? -8.242 10.453 15.503 1.00 95.88 98 ALA A CA 1
ATOM 769 C C . ALA A 1 98 ? -6.807 10.083 15.126 1.00 95.88 98 ALA A C 1
ATOM 771 O O . ALA A 1 98 ? -6.029 9.715 16.000 1.00 95.88 98 ALA A O 1
ATOM 772 N N . LEU A 1 99 ? -6.419 10.306 13.868 1.00 96.94 99 LEU A N 1
ATOM 773 C CA . LEU A 1 99 ? -5.041 10.102 13.412 1.00 96.94 99 LEU A CA 1
ATOM 774 C C . LEU A 1 99 ? -4.044 10.937 14.227 1.00 96.94 99 LEU A C 1
ATOM 776 O O . LEU A 1 99 ? -3.060 10.408 14.731 1.00 96.94 99 LEU A O 1
ATOM 780 N N . ASN A 1 100 ? -4.324 12.224 14.446 1.00 96.06 100 ASN A N 1
ATOM 781 C CA . ASN A 1 100 ? -3.461 13.095 15.247 1.00 96.06 100 ASN A CA 1
ATOM 782 C C . ASN A 1 100 ? -3.398 12.673 16.720 1.00 96.06 100 ASN A C 1
ATOM 784 O O . ASN A 1 100 ? -2.337 12.784 17.331 1.00 96.06 100 ASN A O 1
ATOM 788 N N . ALA A 1 101 ? -4.495 12.179 17.300 1.00 95.69 101 ALA A N 1
ATOM 789 C CA . ALA A 1 101 ? -4.465 11.614 18.646 1.00 95.69 101 ALA A CA 1
ATOM 790 C C . ALA A 1 101 ? -3.523 10.403 18.712 1.00 95.69 101 ALA A C 1
ATOM 792 O O . ALA A 1 101 ? -2.702 10.326 19.619 1.00 95.69 101 ALA A O 1
ATOM 793 N N . ARG A 1 102 ? -3.552 9.524 17.708 1.00 96.94 102 ARG A N 1
ATOM 794 C CA . ARG A 1 102 ? -2.655 8.361 17.628 1.00 96.94 102 ARG A CA 1
ATOM 795 C C . ARG A 1 102 ? -1.201 8.738 17.382 1.00 96.94 102 ARG A C 1
ATOM 797 O O . ARG A 1 102 ? -0.330 8.186 18.044 1.00 96.94 102 ARG A O 1
ATOM 804 N N . LYS A 1 103 ? -0.929 9.741 16.537 1.00 97.69 103 LYS A N 1
ATOM 805 C CA . LYS A 1 103 ? 0.420 10.321 16.401 1.00 97.69 103 LYS A CA 1
ATOM 806 C C . LYS A 1 103 ? 0.959 10.781 17.753 1.00 97.69 103 LYS A C 1
ATOM 808 O O . LYS A 1 103 ? 2.099 10.485 18.085 1.00 97.69 103 LYS A O 1
ATOM 813 N N . ARG A 1 104 ? 0.134 11.455 18.564 1.00 95.88 104 ARG A N 1
ATOM 814 C CA . ARG A 1 104 ? 0.532 11.867 19.919 1.00 95.88 104 ARG A CA 1
ATOM 815 C C . ARG A 1 104 ? 0.766 10.673 20.844 1.00 95.88 104 ARG A C 1
ATOM 817 O O . ARG A 1 104 ? 1.741 10.701 21.578 1.00 95.88 104 ARG A O 1
ATOM 824 N N . LEU A 1 105 ? -0.071 9.631 20.793 1.00 95.94 105 LEU A N 1
ATOM 825 C CA . LEU A 1 105 ? 0.160 8.402 21.567 1.00 95.94 105 LEU A CA 1
ATOM 826 C C . LEU A 1 105 ? 1.501 7.744 21.203 1.00 95.94 105 LEU A C 1
ATOM 828 O O . LEU A 1 105 ? 2.210 7.295 22.096 1.00 95.94 105 LEU A O 1
ATOM 832 N N . ILE A 1 106 ? 1.871 7.737 19.919 1.00 97.56 106 ILE A N 1
ATOM 833 C CA . ILE A 1 106 ? 3.164 7.218 19.443 1.00 97.56 106 ILE A CA 1
ATOM 834 C C . ILE A 1 106 ? 4.324 8.082 19.947 1.00 97.56 106 ILE A C 1
ATOM 836 O O . ILE A 1 106 ? 5.275 7.555 20.513 1.00 97.56 106 ILE A O 1
ATOM 840 N N . LEU A 1 107 ? 4.223 9.409 19.810 1.00 96.62 107 LEU A N 1
ATOM 841 C CA . LEU A 1 107 ? 5.252 10.346 20.283 1.00 96.62 107 LEU A CA 1
ATOM 842 C C . LEU A 1 107 ? 5.429 10.330 21.810 1.00 96.62 107 LEU A C 1
ATOM 844 O O . LEU A 1 107 ? 6.507 10.631 22.303 1.00 96.62 107 LEU A O 1
ATOM 848 N N . LEU A 1 108 ? 4.380 9.982 22.560 1.00 94.75 108 LEU A N 1
ATOM 849 C CA . LEU A 1 108 ? 4.427 9.787 24.012 1.00 94.75 108 LEU A CA 1
ATOM 850 C C . LEU A 1 108 ? 4.805 8.352 24.415 1.00 94.75 108 LEU A C 1
ATOM 852 O O . LEU A 1 108 ? 4.729 8.020 25.596 1.00 94.75 108 LEU A O 1
ATOM 856 N N . HIS A 1 109 ? 5.165 7.491 23.457 1.00 95.25 109 HIS A N 1
ATOM 857 C CA . HIS A 1 109 ? 5.494 6.077 23.668 1.00 95.25 109 HIS A CA 1
ATOM 858 C C . HIS A 1 109 ? 4.381 5.254 24.351 1.00 95.25 109 HIS A C 1
ATOM 860 O O . HIS A 1 109 ? 4.637 4.212 24.948 1.00 95.25 109 HIS A O 1
ATOM 866 N N . GLN A 1 110 ? 3.127 5.702 24.247 1.00 95.19 110 GLN A N 1
ATOM 867 C CA . GLN A 1 110 ? 1.937 5.000 24.750 1.00 95.19 110 GLN A CA 1
ATOM 868 C C . GLN A 1 110 ? 1.317 4.056 23.709 1.00 95.19 110 GLN A C 1
ATOM 870 O O . GLN A 1 110 ? 0.488 3.213 24.048 1.00 95.19 110 GLN A O 1
ATOM 875 N N . LEU A 1 111 ? 1.701 4.201 22.441 1.00 96.50 111 LEU A N 1
ATOM 876 C CA . LEU A 1 111 ? 1.348 3.303 21.349 1.00 96.50 111 LEU A CA 1
ATOM 877 C C . LEU A 1 111 ? 2.623 2.937 20.593 1.00 96.50 111 LEU A C 1
ATOM 879 O O . LEU A 1 111 ? 3.309 3.810 20.072 1.00 96.50 111 LEU A O 1
ATOM 883 N N . ASP A 1 112 ? 2.914 1.642 20.517 1.00 97.50 112 ASP A N 1
ATOM 884 C CA . ASP A 1 112 ? 3.992 1.129 19.679 1.00 97.50 112 ASP A CA 1
ATOM 885 C C . ASP A 1 112 ? 3.692 1.406 18.196 1.00 97.50 112 ASP A C 1
ATOM 887 O O . ASP A 1 112 ? 2.635 1.039 17.669 1.00 97.50 112 ASP A O 1
ATOM 891 N N . VAL A 1 113 ? 4.642 2.048 17.517 1.00 98.31 113 VAL A N 1
ATOM 892 C CA . VAL A 1 113 ? 4.554 2.393 16.097 1.00 98.31 113 VAL A CA 1
ATOM 893 C C . VAL A 1 113 ? 4.442 1.156 15.206 1.00 98.31 113 VAL A C 1
ATOM 895 O O . VAL A 1 113 ? 3.749 1.210 14.191 1.00 98.31 113 VAL A O 1
ATOM 898 N N . HIS A 1 114 ? 5.026 0.016 15.584 1.00 97.94 114 HIS A N 1
ATOM 899 C CA . HIS A 1 114 ? 4.908 -1.213 14.795 1.00 97.94 114 HIS A CA 1
ATOM 900 C C . HIS A 1 114 ? 3.497 -1.802 14.862 1.00 97.94 114 HIS A C 1
ATOM 902 O O . HIS A 1 114 ? 2.996 -2.316 13.861 1.00 97.94 114 HIS A O 1
ATOM 908 N N . ARG A 1 115 ? 2.803 -1.655 15.998 1.00 98.12 115 ARG A N 1
ATOM 909 C CA . ARG A 1 115 ? 1.372 -1.993 16.096 1.00 98.12 115 ARG A CA 1
ATOM 910 C C . ARG A 1 115 ? 0.514 -1.062 15.241 1.00 98.12 115 ARG A C 1
ATOM 912 O O . ARG A 1 115 ? -0.456 -1.509 14.636 1.00 98.12 115 ARG A O 1
ATOM 919 N N . GLU A 1 116 ? 0.891 0.210 15.124 1.00 98.38 116 GLU A N 1
ATOM 920 C CA . GLU A 1 116 ? 0.213 1.150 14.223 1.00 98.38 116 GLU A CA 1
ATOM 921 C C . GLU A 1 116 ? 0.460 0.828 12.740 1.00 98.38 116 GLU A C 1
ATOM 923 O O . GLU A 1 116 ? -0.466 0.869 11.923 1.00 98.38 116 GLU A O 1
ATOM 928 N N . LEU A 1 117 ? 1.687 0.453 12.371 1.00 98.44 117 LEU A N 1
ATOM 929 C CA . LEU A 1 117 ? 2.007 -0.045 11.031 1.00 98.44 117 LEU A CA 1
ATOM 930 C C . LEU A 1 117 ? 1.229 -1.327 10.716 1.00 98.44 117 LEU A C 1
ATOM 932 O O . LEU A 1 117 ? 0.748 -1.493 9.593 1.00 98.44 117 LEU A O 1
ATOM 936 N N . HIS A 1 118 ? 1.046 -2.206 11.699 1.00 98.31 118 HIS A N 1
ATOM 937 C CA . HIS A 1 118 ? 0.219 -3.396 11.544 1.00 98.31 118 HIS A CA 1
ATOM 938 C C . HIS A 1 118 ? -1.252 -3.034 11.282 1.00 98.31 118 HIS A C 1
ATOM 940 O O . HIS A 1 118 ? -1.805 -3.450 10.261 1.00 98.31 118 HIS A O 1
ATOM 946 N N . LEU A 1 119 ? -1.853 -2.182 12.123 1.00 98.50 119 LEU A N 1
ATOM 947 C CA . LEU A 1 119 ? -3.230 -1.707 11.951 1.00 98.50 119 LEU A CA 1
ATOM 948 C C . LEU A 1 119 ? -3.435 -1.042 10.590 1.00 98.50 119 LEU A C 1
ATOM 950 O O . LEU A 1 119 ? -4.321 -1.436 9.838 1.00 98.50 119 LEU A O 1
ATOM 954 N N . THR A 1 120 ? -2.623 -0.041 10.247 1.00 98.44 120 THR A N 1
ATOM 955 C CA . THR A 1 120 ? -2.751 0.651 8.953 1.00 98.44 120 THR A CA 1
ATOM 956 C C . THR A 1 120 ? -2.590 -0.321 7.785 1.00 98.44 120 THR A C 1
ATOM 958 O O . THR A 1 120 ? -3.313 -0.206 6.800 1.00 98.44 120 THR A O 1
ATOM 961 N N . GLY A 1 121 ? -1.722 -1.329 7.919 1.00 98.38 121 GLY A N 1
ATOM 962 C CA . GLY A 1 121 ? -1.568 -2.399 6.939 1.00 98.38 121 GLY A CA 1
ATOM 963 C C . GLY A 1 121 ? -2.829 -3.252 6.786 1.00 98.38 121 GLY A C 1
ATOM 964 O O . GLY A 1 121 ? -3.217 -3.533 5.655 1.00 98.38 121 GLY A O 1
ATOM 965 N N . LEU A 1 122 ? -3.481 -3.642 7.888 1.00 98.38 122 LEU A N 1
ATOM 966 C CA . LEU A 1 122 ? -4.762 -4.366 7.867 1.00 98.38 122 LEU A CA 1
ATOM 967 C C . LEU A 1 122 ? -5.854 -3.549 7.170 1.00 98.38 122 LEU A C 1
ATOM 969 O O . LEU A 1 122 ? -6.541 -4.065 6.292 1.00 98.38 122 LEU A O 1
ATOM 973 N N . LEU A 1 123 ? -5.984 -2.267 7.524 1.00 98.38 123 LEU A N 1
ATOM 974 C CA . LEU A 1 123 ? -6.993 -1.375 6.947 1.00 98.38 123 LEU A CA 1
ATOM 975 C C . LEU A 1 123 ? -6.807 -1.218 5.433 1.00 98.38 123 LEU A C 1
ATOM 977 O O . LEU A 1 123 ? -7.764 -1.353 4.674 1.00 98.38 123 LEU A O 1
ATOM 981 N N . LEU A 1 124 ? -5.576 -0.952 4.994 1.00 98.31 124 LEU A N 1
ATOM 982 C CA . LEU A 1 124 ? -5.253 -0.675 3.5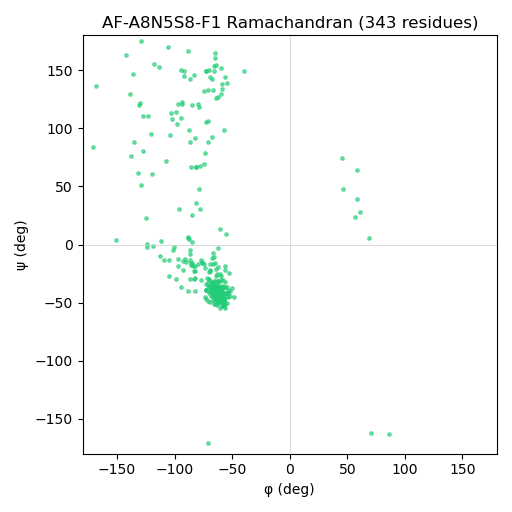94 1.00 98.31 124 LEU A CA 1
ATOM 983 C C . LEU A 1 124 ? -5.385 -1.906 2.685 1.00 98.31 124 LEU A C 1
ATOM 985 O O . LEU A 1 124 ? -5.736 -1.735 1.520 1.00 98.31 124 LEU A O 1
ATOM 989 N N . ARG A 1 125 ? -5.149 -3.127 3.193 1.00 96.38 125 ARG A N 1
ATOM 990 C CA . ARG A 1 125 ? -5.316 -4.373 2.413 1.00 96.38 125 ARG A CA 1
ATOM 991 C C . ARG A 1 125 ? -6.686 -5.031 2.538 1.00 96.38 125 ARG A C 1
ATOM 993 O O . ARG A 1 125 ? -7.036 -5.835 1.684 1.00 96.38 125 ARG A O 1
ATOM 1000 N N . GLY A 1 126 ? -7.423 -4.745 3.611 1.00 95.88 126 GLY A N 1
ATOM 1001 C CA . GLY A 1 126 ? -8.670 -5.438 3.943 1.00 95.88 126 GLY A CA 1
ATOM 1002 C C . GLY A 1 126 ? -9.938 -4.632 3.666 1.00 95.88 126 GLY A C 1
ATOM 1003 O O . GLY A 1 126 ? -10.994 -5.200 3.398 1.00 95.88 126 GLY A O 1
ATOM 1004 N N . ILE A 1 127 ? -9.863 -3.297 3.695 1.00 96.56 127 ILE A N 1
ATOM 1005 C CA . ILE A 1 127 ? -11.049 -2.437 3.617 1.00 96.56 127 ILE A CA 1
ATOM 1006 C C . ILE A 1 127 ? -10.919 -1.476 2.436 1.00 96.56 127 ILE A C 1
ATOM 1008 O O . ILE A 1 127 ? -10.159 -0.508 2.465 1.00 96.56 127 ILE A O 1
ATOM 1012 N N . LYS A 1 128 ? -11.742 -1.688 1.400 1.00 95.50 128 LYS A N 1
ATOM 1013 C CA . LYS A 1 128 ? -11.732 -0.890 0.157 1.00 95.50 128 LYS A CA 1
ATOM 1014 C C . LYS A 1 128 ? -11.862 0.615 0.399 1.00 95.50 128 LYS A C 1
ATOM 1016 O O . LYS A 1 128 ? -11.216 1.408 -0.281 1.00 95.50 128 LYS A O 1
ATOM 1021 N N . THR A 1 129 ? -12.695 1.024 1.358 1.00 95.00 129 THR A N 1
ATOM 1022 C CA . THR A 1 129 ? -12.849 2.442 1.708 1.00 95.00 129 THR A CA 1
ATOM 1023 C C . THR A 1 129 ? -11.633 3.015 2.407 1.00 95.00 129 THR A C 1
ATOM 1025 O O . THR A 1 129 ? -11.461 4.211 2.311 1.00 95.00 129 THR A O 1
ATOM 1028 N N . CYS A 1 130 ? -10.794 2.216 3.065 1.00 97.12 130 CYS A N 1
ATOM 1029 C CA . CYS A 1 130 ? -9.533 2.669 3.650 1.00 97.12 130 CYS A CA 1
ATOM 1030 C C . CYS A 1 130 ? -8.416 2.714 2.604 1.00 97.12 130 CYS A C 1
ATOM 1032 O O . CYS A 1 130 ? -7.646 3.669 2.572 1.00 97.12 130 CYS A O 1
ATOM 1034 N N . ALA A 1 131 ? -8.362 1.725 1.708 1.00 97.12 131 ALA A N 1
ATOM 1035 C CA . ALA A 1 131 ? -7.341 1.619 0.665 1.00 97.12 131 ALA A CA 1
ATOM 1036 C C . ALA A 1 131 ? -7.262 2.852 -0.248 1.00 97.12 131 ALA A C 1
ATOM 1038 O O . ALA A 1 131 ? -6.184 3.192 -0.732 1.00 97.12 131 ALA A O 1
ATOM 1039 N N . LYS A 1 132 ? -8.387 3.532 -0.487 1.00 95.69 132 LYS A N 1
ATOM 1040 C CA . LYS A 1 132 ? -8.463 4.719 -1.353 1.00 95.69 132 LYS A CA 1
ATOM 1041 C C . LYS A 1 132 ? -8.199 6.052 -0.636 1.00 95.69 132 LYS A C 1
ATOM 1043 O O . LYS A 1 132 ? -8.385 7.099 -1.244 1.00 95.69 132 LYS A O 1
ATOM 1048 N N . GLU A 1 133 ? -7.827 6.043 0.643 1.00 97.06 133 GLU A N 1
ATOM 1049 C CA . GLU A 1 133 ? -7.808 7.259 1.468 1.00 97.06 133 GLU A CA 1
ATOM 1050 C C . GLU A 1 133 ? -6.390 7.789 1.638 1.00 97.06 133 GLU A C 1
ATOM 1052 O O . GLU A 1 133 ? -5.579 7.229 2.376 1.00 97.06 133 GLU A O 1
ATOM 1057 N N . THR A 1 134 ? -6.100 8.912 0.978 1.00 96.62 134 THR A N 1
ATOM 1058 C CA . THR A 1 134 ? -4.765 9.534 0.969 1.00 96.62 134 THR A CA 1
ATOM 1059 C C . THR A 1 134 ? -4.206 9.785 2.368 1.00 96.62 134 THR A C 1
ATOM 1061 O O . THR A 1 134 ? -3.044 9.493 2.631 1.00 96.62 134 THR A O 1
ATOM 1064 N N . ILE A 1 135 ? -5.045 10.252 3.300 1.00 97.38 135 ILE A N 1
ATOM 1065 C CA . ILE A 1 135 ? -4.605 10.631 4.649 1.00 97.38 135 ILE A CA 1
ATOM 1066 C C . ILE A 1 135 ? -4.110 9.400 5.427 1.00 97.38 135 ILE A C 1
ATOM 1068 O O . ILE A 1 135 ? -3.195 9.510 6.244 1.00 97.38 135 ILE A O 1
ATOM 1072 N N . LEU A 1 136 ? -4.669 8.214 5.158 1.00 98.06 136 LEU A N 1
ATOM 1073 C CA . LEU A 1 136 ? -4.233 6.972 5.793 1.00 98.06 136 LEU A CA 1
ATOM 1074 C C . LEU A 1 136 ? -2.872 6.508 5.253 1.00 98.06 136 LEU A C 1
ATOM 1076 O O . LEU A 1 136 ? -2.024 6.084 6.039 1.00 98.06 136 LEU A O 1
ATOM 1080 N N . TRP A 1 137 ? -2.630 6.647 3.946 1.00 98.25 137 TRP A N 1
ATOM 1081 C CA . TRP A 1 137 ? -1.309 6.407 3.351 1.00 98.25 137 TRP A CA 1
ATOM 1082 C C . TRP A 1 137 ? -0.259 7.383 3.887 1.00 98.25 137 TRP A C 1
ATOM 1084 O O . TRP A 1 137 ? 0.841 6.970 4.248 1.00 98.25 137 TRP A O 1
ATOM 1094 N N . ASP A 1 138 ? -0.602 8.663 4.026 1.00 98.06 138 ASP A N 1
ATOM 1095 C CA . ASP A 1 138 ? 0.295 9.669 4.608 1.00 98.06 138 ASP A CA 1
ATOM 1096 C C . ASP A 1 138 ? 0.598 9.384 6.081 1.00 98.06 138 ASP A C 1
ATOM 1098 O O . ASP A 1 138 ? 1.735 9.542 6.534 1.00 98.06 138 ASP A O 1
ATOM 1102 N N . HIS A 1 139 ? -0.397 8.910 6.834 1.00 98.44 139 HIS A N 1
ATOM 1103 C CA . HIS A 1 139 ? -0.198 8.445 8.204 1.00 98.44 139 HIS A CA 1
ATOM 1104 C C . HIS A 1 139 ? 0.732 7.230 8.257 1.00 98.44 139 HIS A C 1
ATOM 1106 O O . HIS A 1 139 ? 1.666 7.235 9.055 1.00 98.44 139 HIS A O 1
ATOM 1112 N N . ARG A 1 140 ? 0.567 6.245 7.363 1.00 98.44 140 ARG A N 1
ATOM 1113 C CA . ARG A 1 140 ? 1.494 5.106 7.255 1.00 98.44 140 ARG A CA 1
ATOM 1114 C C . ARG A 1 140 ? 2.920 5.564 6.944 1.00 98.44 140 ARG A C 1
ATOM 1116 O O . ARG A 1 140 ? 3.847 5.139 7.629 1.00 98.44 140 ARG A O 1
ATOM 1123 N N . ARG A 1 141 ? 3.107 6.457 5.965 1.00 98.06 141 ARG A N 1
ATOM 1124 C CA . ARG A 1 141 ? 4.424 7.030 5.624 1.00 98.06 141 ARG A CA 1
ATOM 1125 C C . ARG A 1 141 ? 5.053 7.746 6.816 1.00 98.06 141 ARG A C 1
ATOM 1127 O O . ARG A 1 141 ? 6.246 7.594 7.062 1.00 98.06 141 ARG A O 1
ATOM 1134 N N . TRP A 1 142 ? 4.258 8.483 7.591 1.00 98.00 142 TRP A N 1
ATOM 1135 C CA . TRP A 1 142 ? 4.716 9.086 8.842 1.00 98.00 142 TRP A CA 1
ATOM 1136 C C . TRP A 1 142 ? 5.141 8.023 9.866 1.00 98.00 142 TRP A C 1
ATOM 1138 O O . TRP A 1 142 ? 6.227 8.145 10.427 1.00 98.00 142 TRP A O 1
ATOM 1148 N N . CYS A 1 143 ? 4.353 6.960 10.063 1.00 98.50 143 CYS A N 1
ATOM 1149 C CA . CYS A 1 143 ? 4.698 5.854 10.962 1.00 98.50 143 CYS A CA 1
ATOM 1150 C C . CYS A 1 143 ? 6.001 5.153 10.556 1.00 98.50 143 CYS A C 1
ATOM 1152 O O . CYS A 1 143 ? 6.818 4.883 11.428 1.00 98.50 143 CYS A O 1
ATOM 1154 N N . LEU A 1 144 ? 6.240 4.914 9.261 1.00 98.38 144 LEU A N 1
ATOM 1155 C CA . LEU A 1 144 ? 7.501 4.332 8.778 1.00 98.38 144 LEU A CA 1
ATOM 1156 C C . LEU A 1 144 ? 8.702 5.204 9.169 1.00 98.38 144 LEU A C 1
ATOM 1158 O O . LEU A 1 144 ? 9.691 4.693 9.684 1.00 98.38 144 LEU A O 1
ATOM 1162 N N . LYS A 1 145 ? 8.594 6.530 9.013 1.00 96.56 145 LYS A N 1
ATOM 1163 C CA . LYS A 1 145 ? 9.651 7.463 9.445 1.00 96.56 145 LYS A CA 1
ATOM 1164 C C . LYS A 1 145 ? 9.860 7.456 10.958 1.00 96.56 145 LYS A C 1
ATOM 1166 O O . LYS A 1 145 ? 10.988 7.592 11.410 1.00 96.56 145 LYS A O 1
ATOM 1171 N N . GLN A 1 146 ? 8.793 7.317 11.747 1.00 97.62 146 GLN A N 1
ATOM 1172 C CA . GLN A 1 146 ? 8.926 7.221 13.205 1.00 97.62 146 GLN A CA 1
ATOM 1173 C C . GLN A 1 146 ? 9.548 5.892 13.650 1.00 97.62 146 GLN A C 1
ATOM 1175 O O . GLN A 1 146 ? 10.297 5.877 14.618 1.00 97.62 146 GLN A O 1
ATOM 1180 N N . ALA A 1 147 ? 9.241 4.793 12.958 1.00 97.44 147 ALA A N 1
ATOM 1181 C CA . ALA A 1 147 ? 9.746 3.465 13.293 1.00 97.44 147 ALA A CA 1
ATOM 1182 C C . ALA A 1 147 ? 11.229 3.294 12.946 1.00 97.44 147 ALA A C 1
ATOM 1184 O O . ALA A 1 147 ? 11.967 2.678 13.708 1.00 97.44 147 ALA A O 1
ATOM 1185 N N . TYR A 1 148 ? 11.657 3.843 11.809 1.00 96.31 148 TYR A N 1
ATOM 1186 C CA . TYR A 1 148 ? 12.968 3.537 11.232 1.00 96.31 148 TYR A CA 1
ATOM 1187 C C . TYR A 1 148 ? 13.896 4.751 11.109 1.00 96.31 148 TYR A C 1
ATOM 1189 O O . TYR A 1 148 ? 15.034 4.619 10.671 1.00 96.31 148 TYR A O 1
ATOM 1197 N N . GLY A 1 149 ? 13.443 5.945 11.496 1.00 94.62 149 GLY A N 1
ATOM 1198 C CA . GLY A 1 149 ? 14.191 7.179 11.275 1.00 94.62 149 GLY A CA 1
ATOM 1199 C C . GLY A 1 149 ? 14.231 7.565 9.796 1.00 94.62 149 GLY A C 1
ATOM 1200 O O . GLY A 1 149 ? 13.416 7.104 8.995 1.00 94.62 149 GLY A O 1
ATOM 1201 N N . GLN A 1 150 ? 15.164 8.441 9.432 1.00 91.81 150 GLN A N 1
ATOM 1202 C CA . GLN A 1 150 ? 15.331 8.954 8.071 1.00 91.81 150 GLN A CA 1
ATOM 1203 C C . GLN A 1 150 ? 16.696 8.570 7.509 1.00 91.81 150 GLN A C 1
ATOM 1205 O O . GLN A 1 150 ? 17.641 8.359 8.268 1.00 91.81 150 GLN A O 1
ATOM 1210 N N . ILE A 1 151 ? 16.805 8.503 6.183 1.00 89.06 151 ILE A N 1
ATOM 1211 C CA . ILE A 1 151 ? 18.089 8.273 5.518 1.00 89.06 151 ILE A CA 1
ATOM 1212 C C . ILE A 1 151 ? 19.040 9.432 5.839 1.00 89.06 151 ILE A C 1
ATOM 1214 O O . ILE A 1 151 ? 18.730 10.603 5.604 1.00 89.06 151 ILE A O 1
ATOM 1218 N N . HIS A 1 152 ? 20.226 9.095 6.340 1.00 82.19 152 HIS A N 1
ATOM 1219 C CA . HIS A 1 152 ? 21.309 10.048 6.543 1.00 82.19 152 HIS A CA 1
ATOM 1220 C C . HIS A 1 152 ? 22.056 10.259 5.224 1.00 82.19 152 HIS A C 1
ATOM 1222 O O . HIS A 1 152 ? 22.977 9.520 4.888 1.00 82.19 152 HIS A O 1
ATOM 1228 N N . ALA A 1 153 ? 21.634 11.261 4.456 1.00 69.31 153 ALA A N 1
ATOM 1229 C CA . ALA A 1 153 ? 22.328 11.665 3.242 1.00 69.31 153 ALA A CA 1
ATOM 1230 C C . ALA A 1 153 ? 23.421 12.687 3.602 1.00 69.31 153 ALA A C 1
ATOM 1232 O O . ALA A 1 153 ? 23.126 13.865 3.800 1.00 69.31 153 ALA A O 1
ATOM 1233 N N . GLU A 1 154 ? 24.680 12.255 3.730 1.00 64.81 154 GLU A N 1
ATOM 1234 C CA . GLU A 1 154 ? 25.782 13.208 3.898 1.00 64.81 154 GLU A CA 1
ATOM 1235 C C . GLU A 1 154 ? 26.101 13.915 2.561 1.00 64.81 154 GLU A C 1
ATOM 1237 O O . GLU A 1 154 ? 26.255 13.245 1.534 1.00 64.81 154 GLU A O 1
ATOM 1242 N N . PRO A 1 155 ? 26.238 15.260 2.536 1.00 56.69 155 PRO A N 1
ATOM 1243 C CA . PRO A 1 155 ? 26.495 16.022 1.306 1.00 56.69 155 PRO A CA 1
ATOM 1244 C C . PRO A 1 155 ? 27.805 15.646 0.598 1.00 56.69 155 PRO A C 1
ATOM 1246 O O . PRO A 1 155 ? 27.950 15.847 -0.606 1.00 56.69 155 PRO A O 1
ATOM 1249 N N . THR A 1 156 ? 28.769 15.117 1.352 1.00 52.38 156 THR A N 1
ATOM 1250 C CA . THR A 1 156 ? 30.121 14.741 0.916 1.00 52.38 156 THR A CA 1
ATOM 1251 C C . THR A 1 156 ? 30.174 13.425 0.140 1.00 52.38 156 THR A C 1
ATOM 1253 O O . THR A 1 156 ? 31.165 13.161 -0.536 1.00 52.38 156 THR A O 1
ATOM 1256 N N . CYS A 1 157 ? 29.103 12.627 0.152 1.00 50.22 157 CYS A N 1
ATOM 1257 C CA . CYS A 1 157 ? 28.987 11.348 -0.557 1.00 50.22 157 CYS A CA 1
ATOM 1258 C C . CYS A 1 157 ? 28.626 11.507 -2.050 1.00 50.22 157 CYS A C 1
ATOM 1260 O O . CYS A 1 157 ? 27.893 10.698 -2.615 1.00 50.22 157 CYS A O 1
ATOM 1262 N N . GLN A 1 158 ? 29.130 12.550 -2.715 1.00 52.59 158 GLN A N 1
ATOM 1263 C CA . GLN A 1 158 ? 29.106 12.655 -4.177 1.00 52.59 158 GLN A CA 1
ATOM 1264 C C . GLN A 1 158 ? 30.331 11.945 -4.762 1.00 52.59 158 GLN A C 1
ATOM 1266 O O . GLN A 1 158 ? 31.225 12.577 -5.315 1.00 52.59 158 GLN A O 1
ATOM 1271 N N . ALA A 1 159 ? 30.398 10.623 -4.624 1.00 43.28 159 ALA A N 1
ATOM 1272 C CA . ALA A 1 159 ? 31.409 9.830 -5.310 1.00 43.28 159 ALA A CA 1
ATOM 1273 C C . ALA A 1 159 ? 30.763 9.105 -6.499 1.00 43.28 159 ALA A C 1
ATOM 1275 O O . ALA A 1 159 ? 30.200 8.028 -6.360 1.00 43.28 159 ALA A O 1
ATOM 1276 N N . ASN A 1 160 ? 30.861 9.739 -7.670 1.00 41.03 160 ASN A N 1
ATOM 1277 C CA . ASN A 1 160 ? 30.931 9.096 -8.986 1.00 41.03 160 ASN A CA 1
ATOM 1278 C C . ASN A 1 160 ? 29.779 8.163 -9.414 1.00 41.03 160 ASN A C 1
ATOM 1280 O O . ASN A 1 160 ? 30.026 7.000 -9.702 1.00 41.03 160 ASN A O 1
ATOM 1284 N N . ALA A 1 161 ? 28.561 8.685 -9.582 1.00 46.12 161 ALA A N 1
ATOM 1285 C CA . ALA A 1 161 ? 27.693 8.288 -10.702 1.00 46.12 161 ALA A CA 1
ATOM 1286 C C . ALA A 1 161 ? 26.491 9.243 -10.825 1.00 46.12 161 ALA A C 1
ATOM 1288 O O . ALA A 1 161 ? 25.856 9.558 -9.812 1.00 46.12 161 ALA A O 1
ATOM 1289 N N . PRO A 1 162 ? 26.121 9.684 -12.041 1.00 47.66 162 PRO A N 1
ATOM 1290 C CA . PRO A 1 162 ? 24.831 10.302 -12.296 1.00 47.66 162 PRO A 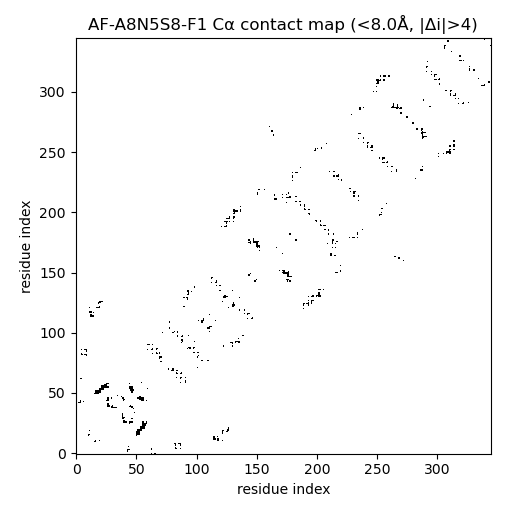CA 1
ATOM 1291 C C . PRO A 1 162 ? 23.781 9.188 -12.386 1.00 47.66 162 PRO A C 1
ATOM 1293 O O . PRO A 1 162 ? 23.268 8.897 -13.461 1.00 47.66 162 PRO A O 1
ATOM 1296 N N . ILE A 1 163 ? 23.492 8.506 -11.275 1.00 54.69 163 ILE A N 1
ATOM 1297 C CA . ILE A 1 163 ? 22.304 7.654 -11.241 1.00 54.69 163 ILE A CA 1
ATOM 1298 C C . ILE A 1 163 ? 21.123 8.621 -11.184 1.00 54.69 163 ILE A C 1
ATOM 1300 O O . ILE A 1 163 ? 20.920 9.290 -10.166 1.00 54.69 163 ILE A O 1
ATOM 1304 N N . GLU A 1 164 ? 20.411 8.763 -12.305 1.00 60.34 164 GLU A N 1
ATOM 1305 C CA . GLU A 1 164 ? 19.170 9.531 -12.386 1.00 60.34 164 GLU A CA 1
ATOM 1306 C C . GLU A 1 164 ? 18.177 8.960 -11.371 1.00 60.34 164 GLU A C 1
ATOM 1308 O O . GLU A 1 164 ? 17.546 7.927 -11.573 1.00 60.34 164 GLU A O 1
ATOM 1313 N N . SER A 1 165 ? 18.102 9.623 -10.223 1.00 67.19 165 SER A N 1
ATOM 1314 C CA . SER A 1 165 ? 17.140 9.337 -9.172 1.00 67.19 165 SER A CA 1
ATOM 1315 C C . SER A 1 165 ? 15.862 10.106 -9.461 1.00 67.19 165 SER A C 1
ATOM 1317 O O . SER A 1 165 ? 15.925 11.253 -9.908 1.00 67.19 165 SER A O 1
ATOM 1319 N N . TRP A 1 166 ? 14.708 9.504 -9.176 1.00 75.62 166 TRP A N 1
ATOM 1320 C CA . TRP A 1 166 ? 13.432 10.210 -9.300 1.00 75.62 166 TRP A CA 1
ATOM 1321 C C . TRP A 1 166 ? 13.323 11.337 -8.268 1.00 75.62 166 TRP A C 1
ATOM 1323 O O . TRP A 1 166 ? 12.787 12.397 -8.583 1.00 75.62 166 TRP A O 1
ATOM 1333 N N . SER A 1 167 ? 13.909 11.142 -7.082 1.00 77.50 167 SER A N 1
ATOM 1334 C CA . SER A 1 167 ? 14.043 12.179 -6.055 1.00 77.50 167 SER A CA 1
ATOM 1335 C C . SER A 1 167 ? 15.339 12.978 -6.131 1.00 77.50 167 SER A C 1
ATOM 1337 O O . SER A 1 167 ? 16.430 12.443 -6.363 1.00 77.50 167 SER A O 1
ATOM 1339 N N . SER A 1 168 ? 15.232 14.264 -5.797 1.00 78.88 168 SER A N 1
ATOM 1340 C CA . SER A 1 168 ? 16.371 15.121 -5.466 1.00 78.88 168 SER A CA 1
ATOM 1341 C C . SER A 1 168 ? 17.075 14.666 -4.177 1.00 78.88 168 SER A C 1
ATOM 1343 O O . SER A 1 168 ? 16.530 13.925 -3.362 1.00 78.88 168 SER A O 1
ATOM 1345 N N . HIS A 1 169 ? 18.295 15.156 -3.933 1.00 72.94 169 HIS A N 1
ATOM 1346 C CA . HIS A 1 169 ? 19.021 14.871 -2.686 1.00 72.94 169 HIS A CA 1
ATOM 1347 C C . HIS A 1 169 ? 18.253 15.328 -1.431 1.00 72.94 169 HIS A C 1
ATOM 1349 O O . HIS A 1 169 ? 18.241 14.631 -0.416 1.00 72.94 169 HIS A O 1
ATOM 1355 N N . ALA A 1 170 ? 17.572 16.477 -1.513 1.00 79.25 170 ALA A N 1
ATOM 1356 C CA . ALA A 1 170 ? 16.764 16.992 -0.413 1.00 79.25 170 ALA A CA 1
ATOM 1357 C C . ALA A 1 170 ? 15.582 16.056 -0.107 1.00 79.25 170 ALA A C 1
ATOM 1359 O O . ALA A 1 170 ? 15.322 15.755 1.055 1.00 79.25 170 ALA A O 1
ATOM 1360 N N . GLU A 1 171 ? 14.917 15.537 -1.139 1.00 83.50 171 GLU A N 1
ATOM 1361 C CA . GLU A 1 171 ? 13.821 14.572 -0.992 1.00 83.50 171 GLU A CA 1
ATOM 1362 C C . GLU A 1 171 ? 14.317 13.215 -0.488 1.00 83.50 171 GLU A C 1
ATOM 1364 O O . GLU A 1 171 ? 13.669 12.612 0.366 1.00 83.50 171 GLU A O 1
ATOM 1369 N N . ALA A 1 172 ? 15.507 12.782 -0.911 1.00 82.81 172 ALA A N 1
ATOM 1370 C CA . ALA A 1 172 ? 16.083 11.513 -0.484 1.00 82.81 172 ALA A CA 1
ATOM 1371 C C . ALA A 1 172 ? 16.280 11.432 1.042 1.00 82.81 172 ALA A C 1
ATOM 1373 O O . ALA A 1 172 ? 15.956 10.422 1.664 1.00 82.81 172 ALA A O 1
ATOM 1374 N N . SER A 1 173 ? 16.720 12.527 1.674 1.00 83.75 173 SER A N 1
ATOM 1375 C CA . SER A 1 173 ? 16.835 12.613 3.143 1.00 83.75 173 SER A CA 1
ATOM 1376 C C . SER A 1 173 ? 15.484 12.597 3.878 1.00 83.75 173 SER A C 1
ATOM 1378 O O . SER A 1 173 ? 15.419 12.440 5.100 1.00 83.75 173 SER A O 1
ATOM 1380 N N . MET A 1 174 ? 14.367 12.743 3.158 1.00 87.50 174 MET A N 1
ATOM 1381 C CA . MET A 1 174 ? 13.026 12.629 3.729 1.00 87.50 174 MET A CA 1
ATOM 1382 C C . MET A 1 174 ? 12.507 11.191 3.757 1.00 87.50 174 MET A C 1
ATOM 1384 O O . MET A 1 174 ? 11.495 10.957 4.429 1.00 87.50 174 MET A O 1
ATOM 1388 N N . PHE A 1 175 ? 13.134 10.242 3.058 1.00 92.69 175 PHE A N 1
ATOM 1389 C CA . PHE A 1 175 ? 12.708 8.843 3.073 1.00 92.69 175 PHE A CA 1
ATOM 1390 C C . PHE A 1 175 ? 13.051 8.152 4.399 1.00 92.69 175 PHE A C 1
ATOM 1392 O O . PHE A 1 175 ? 14.026 8.519 5.061 1.00 92.69 175 PHE A O 1
ATOM 1399 N N . PRO A 1 176 ? 12.239 7.163 4.815 1.00 94.12 176 PRO A N 1
ATOM 1400 C CA . PRO A 1 176 ? 12.542 6.343 5.973 1.00 94.12 176 PRO A CA 1
ATOM 1401 C C . PRO A 1 176 ? 13.761 5.453 5.708 1.00 94.12 176 PRO A C 1
ATOM 1403 O O . PRO A 1 176 ? 13.909 4.924 4.609 1.00 94.12 176 PRO A O 1
ATOM 1406 N N . ASN A 1 177 ? 14.602 5.253 6.723 1.00 94.31 177 ASN A N 1
ATOM 1407 C CA . ASN A 1 177 ? 15.744 4.335 6.656 1.00 94.31 177 ASN A CA 1
ATOM 1408 C C . ASN A 1 177 ? 15.290 2.883 6.899 1.00 94.31 177 ASN A C 1
ATOM 1410 O O . ASN A 1 177 ? 15.560 2.300 7.947 1.00 94.31 177 ASN A O 1
ATOM 1414 N N . LEU A 1 178 ? 14.497 2.338 5.972 1.00 95.19 178 LEU A N 1
ATOM 1415 C CA . LEU A 1 178 ? 13.878 1.019 6.121 1.00 95.19 178 LEU A CA 1
ATOM 1416 C C . LEU A 1 178 ? 14.930 -0.098 6.118 1.00 95.19 178 LEU A C 1
ATOM 1418 O O . LEU A 1 178 ? 15.759 -0.143 5.215 1.00 95.19 178 LEU A O 1
ATOM 1422 N N . PRO A 1 179 ? 14.874 -1.059 7.052 1.00 94.81 179 PRO A N 1
ATOM 1423 C CA . PRO A 1 179 ? 15.690 -2.256 6.924 1.00 94.81 179 PRO A CA 1
ATOM 1424 C C . PRO A 1 179 ? 15.231 -3.068 5.699 1.00 94.81 179 PRO A C 1
ATOM 1426 O O . PRO A 1 179 ? 14.070 -2.980 5.285 1.00 94.81 179 PRO A O 1
ATOM 1429 N N . VAL A 1 180 ? 16.134 -3.859 5.116 1.00 94.94 180 VAL A N 1
ATOM 1430 C CA . VAL A 1 180 ? 15.899 -4.607 3.864 1.00 94.94 180 VAL A CA 1
ATOM 1431 C C . VAL A 1 180 ? 14.610 -5.435 3.940 1.00 94.94 180 VAL A C 1
ATOM 1433 O O . VAL A 1 180 ? 13.779 -5.410 3.029 1.00 94.94 180 VAL A O 1
ATOM 1436 N N . GLU A 1 181 ? 14.394 -6.118 5.060 1.00 95.62 181 GLU A N 1
ATOM 1437 C CA . GLU A 1 181 ? 13.238 -6.976 5.307 1.00 95.62 181 GLU A CA 1
ATOM 1438 C C . GLU A 1 181 ? 11.897 -6.226 5.365 1.00 95.62 181 GLU A C 1
ATOM 1440 O O . GLU A 1 181 ? 10.843 -6.853 5.243 1.00 95.62 181 GLU A O 1
ATOM 1445 N N . ALA A 1 182 ? 11.901 -4.899 5.524 1.00 96.62 182 ALA A N 1
ATOM 1446 C CA . ALA A 1 182 ? 10.682 -4.093 5.572 1.00 96.62 182 ALA A CA 1
ATOM 1447 C C . ALA A 1 182 ? 10.149 -3.712 4.180 1.00 96.62 182 ALA A C 1
ATOM 1449 O O . ALA A 1 182 ? 8.963 -3.401 4.058 1.00 96.62 182 ALA A O 1
ATOM 1450 N N . PHE A 1 183 ? 10.961 -3.780 3.119 1.00 97.62 183 PHE A N 1
ATOM 1451 C CA . PHE A 1 183 ? 10.523 -3.403 1.769 1.00 97.62 183 PHE A CA 1
ATOM 1452 C C . PHE A 1 183 ? 9.499 -4.376 1.171 1.00 97.62 183 PHE A C 1
ATOM 1454 O O . PHE A 1 183 ? 8.440 -3.958 0.698 1.00 97.62 183 PHE A O 1
ATOM 1461 N N . ALA A 1 184 ? 9.775 -5.683 1.209 1.00 96.44 184 ALA A N 1
ATOM 1462 C CA . ALA A 1 184 ? 8.894 -6.688 0.607 1.00 96.44 184 ALA A CA 1
ATOM 1463 C C . ALA A 1 184 ? 7.466 -6.701 1.210 1.00 96.44 184 ALA A C 1
ATOM 1465 O O . ALA A 1 184 ? 6.491 -6.800 0.445 1.00 96.44 184 ALA A O 1
ATOM 1466 N N . PRO A 1 185 ? 7.280 -6.548 2.540 1.00 96.69 185 PRO A N 1
ATOM 1467 C CA . PRO A 1 185 ? 5.963 -6.337 3.136 1.00 96.69 185 PRO A CA 1
ATOM 1468 C C . PRO A 1 185 ? 5.234 -5.088 2.625 1.00 96.69 185 PRO A C 1
ATOM 1470 O O . PRO A 1 185 ? 4.030 -5.166 2.370 1.00 96.69 185 PRO A O 1
ATOM 1473 N N . GLU A 1 186 ? 5.926 -3.959 2.425 1.00 98.44 186 GLU A N 1
ATOM 1474 C CA . GLU A 1 186 ? 5.303 -2.742 1.881 1.00 98.44 186 GLU A CA 1
ATOM 1475 C C . GLU A 1 186 ? 4.817 -2.948 0.444 1.00 98.44 186 GLU A C 1
ATOM 1477 O O . GLU A 1 186 ? 3.668 -2.629 0.130 1.00 98.44 186 GLU A O 1
ATOM 1482 N N . PHE A 1 187 ? 5.632 -3.548 -0.425 1.00 98.19 187 PHE A N 1
ATOM 1483 C CA . PHE A 1 187 ? 5.208 -3.857 -1.793 1.00 98.19 187 PHE A CA 1
ATOM 1484 C C . PHE A 1 187 ? 4.041 -4.851 -1.835 1.00 98.19 187 PHE A C 1
ATOM 1486 O O . PHE A 1 187 ? 3.119 -4.727 -2.646 1.00 98.19 187 PHE A O 1
ATOM 1493 N N . THR A 1 188 ? 4.027 -5.820 -0.919 1.00 97.50 188 THR A N 1
ATOM 1494 C CA . THR A 1 188 ? 2.912 -6.767 -0.780 1.00 97.50 188 THR A CA 1
ATOM 1495 C C . THR A 1 188 ? 1.631 -6.065 -0.340 1.00 97.50 188 THR A C 1
ATOM 1497 O O . THR A 1 188 ? 0.564 -6.334 -0.896 1.00 97.50 188 THR A O 1
ATOM 1500 N N . LEU A 1 189 ? 1.728 -5.117 0.594 1.00 98.19 189 LEU A N 1
ATOM 1501 C CA . LEU A 1 189 ? 0.609 -4.273 1.001 1.00 98.19 189 LEU A CA 1
ATOM 1502 C C . LEU A 1 189 ? 0.055 -3.451 -0.170 1.00 98.19 189 LEU A C 1
ATOM 1504 O O . LEU A 1 189 ? -1.161 -3.403 -0.354 1.00 98.19 189 LEU A O 1
ATOM 1508 N N . ILE A 1 190 ? 0.928 -2.830 -0.966 1.00 98.19 190 ILE A N 1
ATOM 1509 C CA . ILE A 1 190 ? 0.544 -2.039 -2.144 1.00 98.19 190 ILE A CA 1
ATOM 1510 C C . ILE A 1 190 ? -0.258 -2.891 -3.126 1.00 98.19 190 ILE A C 1
ATOM 1512 O O . ILE A 1 190 ? -1.368 -2.512 -3.500 1.00 98.19 190 ILE A O 1
ATOM 1516 N N . ARG A 1 191 ? 0.262 -4.064 -3.510 1.00 96.50 191 ARG A N 1
ATOM 1517 C CA . ARG A 1 191 ? -0.437 -4.976 -4.429 1.00 96.50 191 ARG A CA 1
ATOM 1518 C C . ARG A 1 191 ? -1.789 -5.413 -3.881 1.00 96.50 191 ARG A C 1
ATOM 1520 O O . ARG A 1 191 ? -2.772 -5.399 -4.616 1.00 96.50 191 ARG A O 1
ATOM 1527 N N . ALA A 1 192 ? -1.864 -5.746 -2.592 1.00 96.88 192 ALA A N 1
ATOM 1528 C CA . ALA A 1 192 ? -3.127 -6.113 -1.958 1.00 96.88 192 ALA A CA 1
ATOM 1529 C C . ALA A 1 192 ? -4.143 -4.955 -1.991 1.00 96.88 192 ALA A C 1
ATOM 1531 O O . ALA A 1 192 ? -5.309 -5.164 -2.324 1.00 96.88 192 ALA A O 1
ATOM 1532 N N . ALA A 1 193 ? -3.699 -3.721 -1.737 1.00 97.50 193 ALA A N 1
ATOM 1533 C CA . ALA A 1 193 ? -4.543 -2.532 -1.842 1.00 97.50 193 ALA A CA 1
ATOM 1534 C C . ALA A 1 193 ? -5.018 -2.269 -3.286 1.00 97.50 193 ALA A C 1
ATOM 1536 O O . ALA A 1 193 ? -6.171 -1.878 -3.492 1.00 97.50 193 ALA A O 1
ATOM 1537 N N . CYS A 1 194 ? -4.162 -2.501 -4.286 1.00 96.31 194 CYS A N 1
ATOM 1538 C CA . CYS A 1 194 ? -4.524 -2.423 -5.705 1.00 96.31 194 CYS A CA 1
ATOM 1539 C C . CYS A 1 194 ? -5.508 -3.528 -6.122 1.00 96.31 194 CYS A C 1
ATOM 1541 O O . CYS A 1 194 ? -6.378 -3.274 -6.952 1.00 96.31 194 CYS A O 1
ATOM 1543 N N . ALA A 1 195 ? -5.426 -4.724 -5.529 1.00 94.69 195 ALA A N 1
ATOM 1544 C CA . ALA A 1 195 ? -6.350 -5.823 -5.815 1.00 94.69 195 ALA A CA 1
ATOM 1545 C C . ALA A 1 195 ? -7.787 -5.505 -5.361 1.00 94.69 195 ALA A C 1
ATOM 1547 O O . ALA A 1 195 ? -8.744 -5.752 -6.095 1.00 94.69 195 ALA A O 1
ATOM 1548 N N . ILE A 1 196 ? -7.959 -4.905 -4.177 1.00 95.00 196 ILE A N 1
ATOM 1549 C CA . ILE A 1 196 ? -9.293 -4.550 -3.651 1.00 95.00 196 ILE A CA 1
ATOM 1550 C C . ILE A 1 196 ? -9.840 -3.224 -4.209 1.00 95.00 196 ILE A C 1
ATOM 1552 O O . ILE A 1 196 ? -11.055 -2.984 -4.209 1.00 95.00 196 ILE A O 1
ATOM 1556 N N . TYR A 1 197 ? -8.956 -2.347 -4.688 1.00 94.38 197 TYR A N 1
ATOM 1557 C CA . TYR A 1 197 ? -9.297 -1.085 -5.339 1.00 94.38 197 TYR A CA 1
ATOM 1558 C C . TYR A 1 197 ? -8.439 -0.905 -6.603 1.00 94.38 197 TYR A C 1
ATOM 1560 O O . TYR A 1 197 ? -7.366 -0.313 -6.533 1.00 94.38 197 TYR A O 1
ATOM 1568 N N . PRO A 1 198 ? -8.882 -1.407 -7.770 1.00 90.38 198 PRO A N 1
ATOM 1569 C CA . PRO A 1 198 ? -8.112 -1.295 -9.007 1.00 90.38 198 PRO A CA 1
ATOM 1570 C C . PRO A 1 198 ? -7.768 0.156 -9.355 1.00 90.38 198 PRO A C 1
ATOM 1572 O O . PRO A 1 198 ? -8.587 1.055 -9.149 1.00 90.38 198 PRO A O 1
ATOM 1575 N N . ARG A 1 199 ? -6.573 0.378 -9.923 1.00 85.31 199 ARG A N 1
ATOM 1576 C CA . ARG A 1 199 ? -6.037 1.717 -10.252 1.00 85.31 199 ARG A CA 1
ATOM 1577 C C . ARG A 1 199 ? -5.930 2.633 -9.025 1.00 85.31 199 ARG A C 1
ATOM 1579 O O . ARG A 1 199 ? -6.216 3.829 -9.094 1.00 85.31 199 ARG A O 1
ATOM 1586 N N . ASN A 1 200 ? -5.526 2.070 -7.887 1.00 94.12 200 ASN A N 1
ATOM 1587 C CA . ASN A 1 200 ? -5.319 2.820 -6.656 1.00 94.12 200 ASN A CA 1
ATOM 1588 C C . ASN A 1 200 ? -4.132 3.783 -6.786 1.00 94.12 200 ASN A C 1
ATOM 1590 O O . ASN A 1 200 ? -2.991 3.427 -6.500 1.00 94.12 200 ASN A O 1
ATOM 1594 N N . TYR A 1 201 ? -4.411 5.024 -7.183 1.00 94.25 201 TYR A N 1
ATOM 1595 C CA . TYR A 1 201 ? -3.392 6.063 -7.315 1.00 94.25 201 TYR A CA 1
ATOM 1596 C C . TYR A 1 201 ? -2.581 6.269 -6.026 1.00 94.25 201 TYR A C 1
ATOM 1598 O O . TYR A 1 201 ? -1.376 6.492 -6.087 1.00 94.25 201 TYR A O 1
ATOM 1606 N N . HIS A 1 202 ? -3.207 6.152 -4.851 1.00 96.44 202 HIS A N 1
ATOM 1607 C CA . HIS A 1 202 ? -2.510 6.343 -3.578 1.00 96.44 202 HIS A CA 1
ATOM 1608 C C . HIS A 1 202 ? -1.572 5.180 -3.244 1.00 96.44 202 HIS A C 1
ATOM 1610 O O . HIS A 1 202 ? -0.457 5.424 -2.789 1.00 96.44 202 HIS A O 1
ATOM 1616 N N . ALA A 1 203 ? -1.974 3.939 -3.531 1.00 97.56 203 ALA A N 1
ATOM 1617 C CA . ALA A 1 203 ? -1.092 2.782 -3.380 1.00 97.56 203 ALA A CA 1
ATOM 1618 C C . ALA A 1 203 ? 0.093 2.856 -4.354 1.00 97.56 203 ALA A C 1
ATOM 1620 O O . ALA A 1 203 ? 1.224 2.614 -3.950 1.00 97.56 203 ALA A O 1
ATOM 1621 N N . TRP A 1 204 ? -0.136 3.269 -5.604 1.00 96.38 204 TRP A N 1
ATOM 1622 C CA . TRP A 1 204 ?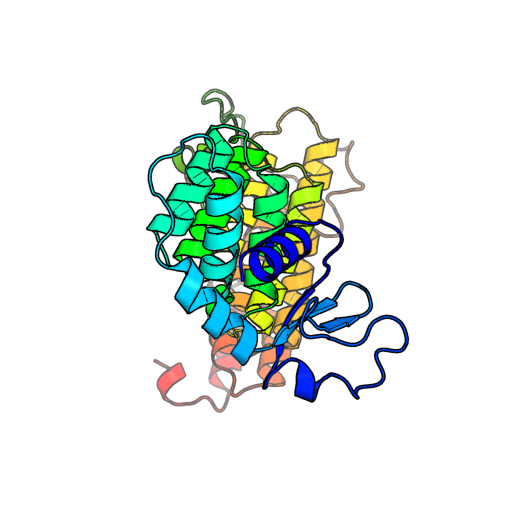 0.935 3.487 -6.581 1.00 96.38 204 TRP A CA 1
ATOM 1623 C C . TRP A 1 204 ? 1.858 4.659 -6.207 1.00 96.38 204 TRP A C 1
ATOM 1625 O O . TRP A 1 204 ? 3.072 4.563 -6.344 1.00 96.38 204 TRP A O 1
ATOM 1635 N N . SER A 1 205 ? 1.322 5.739 -5.634 1.00 95.81 205 SER A N 1
ATOM 1636 C CA . SER A 1 205 ? 2.145 6.813 -5.059 1.00 95.81 205 SER A CA 1
ATOM 1637 C C . SER A 1 205 ? 2.989 6.320 -3.876 1.00 95.81 205 SER A C 1
ATOM 1639 O O . SER A 1 205 ? 4.137 6.735 -3.719 1.00 95.81 205 SER A O 1
ATOM 1641 N N . HIS A 1 206 ? 2.448 5.418 -3.050 1.00 97.56 206 HIS A N 1
ATOM 1642 C CA . HIS A 1 206 ? 3.214 4.767 -1.985 1.00 97.56 206 HIS A CA 1
ATOM 1643 C C . HIS A 1 206 ? 4.266 3.805 -2.547 1.00 97.56 206 HIS A C 1
ATOM 1645 O O . HIS A 1 206 ? 5.378 3.783 -2.036 1.00 97.56 206 HIS A O 1
ATOM 1651 N N . TRP A 1 207 ? 3.972 3.084 -3.634 1.00 97.56 207 TRP A N 1
ATOM 1652 C CA . TRP A 1 207 ? 4.954 2.268 -4.357 1.00 97.56 207 TRP A CA 1
ATOM 1653 C C . TRP A 1 207 ? 6.161 3.095 -4.771 1.00 97.56 207 TRP A C 1
ATOM 1655 O O . TRP A 1 207 ? 7.286 2.728 -4.446 1.00 97.56 207 TRP A O 1
ATOM 1665 N N . HIS A 1 208 ? 5.922 4.244 -5.405 1.00 94.44 208 HIS A N 1
ATOM 1666 C CA . HIS A 1 208 ? 6.991 5.138 -5.835 1.00 94.44 208 HIS A CA 1
ATOM 1667 C C . HIS A 1 208 ? 7.825 5.614 -4.639 1.00 94.44 208 HIS A C 1
ATOM 1669 O O . HIS A 1 208 ? 9.046 5.548 -4.676 1.00 94.44 208 HIS A O 1
ATOM 1675 N N . PHE A 1 209 ? 7.168 5.995 -3.536 1.00 95.25 209 PHE A N 1
ATOM 1676 C CA . PHE A 1 209 ? 7.837 6.372 -2.286 1.00 95.25 209 PHE A CA 1
ATOM 1677 C C . PHE A 1 209 ? 8.717 5.252 -1.703 1.00 95.25 209 PHE A C 1
ATOM 1679 O O . PHE A 1 209 ? 9.815 5.526 -1.229 1.00 95.25 209 PHE A O 1
ATOM 1686 N N . VAL A 1 210 ? 8.253 4.000 -1.720 1.00 97.00 210 VAL A N 1
ATOM 1687 C CA . VAL A 1 210 ? 9.003 2.849 -1.189 1.00 97.00 210 VAL A CA 1
ATOM 1688 C C . VAL A 1 210 ? 10.158 2.471 -2.119 1.00 97.00 210 VAL A C 1
ATOM 1690 O O . VAL A 1 210 ? 11.276 2.270 -1.650 1.00 97.00 210 VAL A O 1
ATOM 1693 N N . PHE A 1 211 ? 9.913 2.406 -3.429 1.00 95.69 211 PHE A N 1
ATOM 1694 C CA . PHE A 1 211 ? 10.922 2.036 -4.421 1.00 95.69 211 PHE A CA 1
ATOM 1695 C C . PHE A 1 211 ? 12.047 3.073 -4.505 1.00 95.69 211 PHE A C 1
ATOM 1697 O O . PHE A 1 211 ? 13.221 2.712 -4.488 1.00 95.69 211 PHE A O 1
ATOM 1704 N N . ASP A 1 212 ? 11.706 4.362 -4.503 1.00 92.06 212 ASP A N 1
ATOM 1705 C CA . ASP A 1 212 ? 12.693 5.443 -4.513 1.00 92.06 212 ASP A CA 1
ATOM 1706 C C . ASP A 1 212 ? 13.422 5.582 -3.164 1.00 92.06 212 ASP A C 1
ATOM 1708 O O . ASP A 1 212 ? 14.605 5.919 -3.115 1.00 92.06 212 ASP A O 1
ATOM 1712 N N . GLY A 1 213 ? 12.761 5.220 -2.058 1.00 93.19 213 GLY A N 1
ATOM 1713 C CA . GLY A 1 213 ? 13.417 5.025 -0.766 1.00 93.19 213 GLY A CA 1
ATOM 1714 C C . GLY A 1 213 ? 14.479 3.921 -0.817 1.00 93.19 213 GLY A C 1
ATOM 1715 O O . GLY A 1 213 ? 15.608 4.147 -0.389 1.00 93.19 213 GLY A O 1
ATOM 1716 N N . CYS A 1 214 ? 14.159 2.762 -1.406 1.00 93.75 214 CYS A N 1
ATOM 1717 C CA . CYS A 1 214 ? 15.105 1.654 -1.606 1.00 93.75 214 CYS A CA 1
ATOM 1718 C C . CYS A 1 214 ? 16.297 2.080 -2.468 1.00 93.75 214 CYS A C 1
ATOM 1720 O O . CYS A 1 214 ? 17.452 1.845 -2.115 1.00 93.75 214 CYS A O 1
ATOM 1722 N N . HIS A 1 215 ? 16.015 2.766 -3.574 1.00 90.06 215 HIS A N 1
ATOM 1723 C CA . HIS A 1 215 ? 17.031 3.305 -4.467 1.00 90.06 215 HIS A CA 1
ATOM 1724 C C . HIS A 1 215 ? 17.927 4.345 -3.774 1.00 90.06 215 HIS A C 1
ATOM 1726 O O . HIS A 1 215 ? 19.152 4.305 -3.891 1.00 90.06 215 HIS A O 1
ATOM 1732 N N . SER A 1 216 ? 17.333 5.245 -2.988 1.00 88.94 216 SER A N 1
ATOM 1733 C CA . SER A 1 216 ? 18.071 6.220 -2.183 1.00 88.94 216 SER A CA 1
ATOM 1734 C C . SER A 1 216 ? 18.979 5.525 -1.172 1.00 88.94 216 SER A C 1
ATOM 1736 O O . SER A 1 216 ? 20.141 5.902 -1.040 1.00 88.94 216 SER A O 1
ATOM 1738 N N . MET A 1 217 ? 18.498 4.479 -0.495 1.00 89.31 217 MET A N 1
ATOM 1739 C CA . MET A 1 217 ? 19.332 3.688 0.410 1.00 89.31 217 MET A CA 1
ATOM 1740 C C . MET A 1 217 ? 20.503 3.044 -0.325 1.00 89.31 217 MET A C 1
ATOM 1742 O O . MET A 1 217 ? 21.636 3.216 0.109 1.00 89.31 217 MET A O 1
ATOM 1746 N N . LEU A 1 218 ? 20.266 2.411 -1.478 1.00 87.69 218 LEU A N 1
ATOM 1747 C CA . LEU A 1 218 ? 21.328 1.827 -2.303 1.00 87.69 218 LEU A CA 1
ATOM 1748 C C . LEU A 1 218 ? 22.426 2.855 -2.625 1.00 87.69 218 LEU A C 1
ATOM 1750 O O . LEU A 1 218 ? 23.612 2.548 -2.526 1.00 87.69 218 LEU A O 1
ATOM 1754 N N . ARG A 1 219 ? 22.033 4.095 -2.941 1.00 82.62 219 ARG A N 1
ATOM 1755 C CA . ARG A 1 219 ? 22.957 5.195 -3.249 1.00 82.62 219 ARG A CA 1
ATOM 1756 C C . ARG A 1 219 ? 23.790 5.655 -2.049 1.00 82.62 219 ARG A C 1
ATOM 1758 O O . ARG A 1 219 ? 24.948 6.020 -2.235 1.00 82.62 219 ARG A O 1
ATOM 1765 N N . TYR A 1 220 ? 23.217 5.694 -0.846 1.00 80.94 220 TYR A N 1
ATOM 1766 C CA . TYR A 1 220 ? 23.905 6.210 0.349 1.00 80.94 220 TYR A CA 1
ATOM 1767 C C . TYR A 1 220 ? 24.532 5.116 1.227 1.00 80.94 220 TYR A C 1
ATOM 1769 O O . TYR A 1 220 ? 25.369 5.421 2.074 1.00 80.94 220 TYR A O 1
ATOM 1777 N N . THR A 1 221 ? 24.217 3.836 1.011 1.00 77.00 221 THR A N 1
ATOM 1778 C CA . THR A 1 221 ? 24.898 2.695 1.643 1.00 77.00 221 THR A CA 1
ATOM 1779 C C . THR A 1 221 ? 26.199 2.386 0.898 1.00 77.00 221 THR A C 1
ATOM 1781 O O . THR A 1 221 ? 26.320 1.365 0.237 1.00 77.00 221 THR A O 1
ATOM 1784 N N . LEU A 1 222 ? 27.183 3.287 0.956 1.00 63.62 222 LEU A N 1
ATOM 1785 C CA . LEU A 1 222 ? 28.404 3.207 0.133 1.00 63.62 222 LEU A CA 1
ATOM 1786 C C . LEU A 1 222 ? 29.439 2.167 0.600 1.00 63.62 222 LEU A C 1
ATOM 1788 O O . LEU A 1 222 ? 30.359 1.854 -0.150 1.00 63.62 222 LEU A O 1
ATOM 1792 N N . SER A 1 223 ? 29.330 1.655 1.829 1.00 68.75 223 SER A N 1
ATOM 1793 C CA . SER A 1 223 ? 30.404 0.869 2.464 1.00 68.75 223 SER A CA 1
ATOM 1794 C C . SER A 1 223 ? 30.081 -0.610 2.680 1.00 68.75 223 SER A C 1
ATOM 1796 O O . SER A 1 223 ? 30.980 -1.366 3.039 1.00 68.75 223 SER A O 1
ATOM 1798 N N . ASP A 1 224 ? 28.831 -1.028 2.471 1.00 80.31 224 ASP A N 1
ATOM 1799 C CA . ASP A 1 224 ? 28.381 -2.399 2.729 1.00 80.31 224 ASP A CA 1
ATOM 1800 C C . ASP A 1 224 ? 27.840 -3.040 1.445 1.00 80.31 224 ASP A C 1
ATOM 1802 O O . ASP A 1 224 ? 26.674 -2.883 1.077 1.00 80.31 224 ASP A O 1
ATOM 1806 N N . THR A 1 225 ? 28.715 -3.773 0.754 1.00 82.81 225 THR A N 1
ATOM 1807 C CA . THR A 1 225 ? 28.389 -4.470 -0.498 1.00 82.81 225 THR A CA 1
ATOM 1808 C C . THR A 1 225 ? 27.333 -5.558 -0.311 1.00 82.81 225 THR A C 1
ATOM 1810 O O . THR A 1 225 ? 26.607 -5.876 -1.255 1.00 82.81 225 THR A O 1
ATOM 1813 N N . HIS A 1 226 ? 27.204 -6.119 0.896 1.00 85.56 226 HIS A N 1
ATOM 1814 C CA . HIS A 1 226 ? 26.191 -7.123 1.190 1.00 85.56 226 HIS A CA 1
ATOM 1815 C C . HIS A 1 226 ? 24.799 -6.489 1.230 1.00 85.56 226 HIS A C 1
ATOM 1817 O O . HIS A 1 226 ? 23.889 -6.967 0.551 1.00 85.56 226 HIS A O 1
ATOM 1823 N N . ILE A 1 227 ? 24.646 -5.377 1.954 1.00 87.38 227 ILE A N 1
ATOM 1824 C CA . ILE A 1 227 ? 23.377 -4.639 2.019 1.00 87.38 227 ILE A CA 1
ATOM 1825 C C . ILE A 1 227 ? 23.004 -4.055 0.654 1.00 87.38 227 ILE A C 1
ATOM 1827 O O . ILE A 1 227 ? 21.845 -4.151 0.254 1.00 87.38 227 ILE A O 1
ATOM 1831 N N . GLN A 1 228 ? 23.967 -3.528 -0.109 1.00 86.38 228 GLN A N 1
ATOM 1832 C CA . GLN A 1 228 ? 23.721 -3.084 -1.487 1.00 86.38 228 GLN A CA 1
ATOM 1833 C C . GLN A 1 228 ? 23.154 -4.212 -2.361 1.00 86.38 228 GLN A C 1
ATOM 1835 O O . GLN A 1 228 ? 22.155 -4.013 -3.053 1.00 86.38 228 GLN A O 1
ATOM 1840 N N . GLY A 1 229 ? 23.753 -5.407 -2.300 1.00 86.88 229 GLY A N 1
ATOM 1841 C CA . GLY A 1 229 ? 23.270 -6.577 -3.035 1.00 86.88 229 GLY A CA 1
ATOM 1842 C C . GLY A 1 229 ? 21.848 -6.980 -2.637 1.00 86.88 229 GLY A C 1
ATOM 1843 O O . GLY A 1 229 ? 21.035 -7.304 -3.501 1.00 86.88 229 GLY A O 1
ATOM 1844 N N . GLN A 1 230 ? 21.515 -6.905 -1.347 1.00 92.19 230 GLN A N 1
ATOM 1845 C CA . GLN A 1 230 ? 20.166 -7.192 -0.857 1.00 92.19 230 GLN A CA 1
ATOM 1846 C C . GLN A 1 230 ? 19.130 -6.147 -1.303 1.00 92.19 230 GLN A C 1
ATOM 1848 O O . GLN A 1 230 ? 18.048 -6.516 -1.757 1.00 92.19 230 GLN A O 1
ATOM 1853 N N . LEU A 1 231 ? 19.450 -4.852 -1.215 1.00 92.06 231 LEU A N 1
ATOM 1854 C CA . LEU A 1 231 ? 18.577 -3.768 -1.691 1.00 92.06 231 LEU A CA 1
ATOM 1855 C C . LEU A 1 231 ? 18.321 -3.886 -3.195 1.00 92.06 231 LEU A C 1
ATOM 1857 O O . LEU A 1 231 ? 17.192 -3.731 -3.660 1.00 92.06 231 LEU A O 1
ATOM 1861 N N . LEU A 1 232 ? 19.360 -4.219 -3.959 1.00 90.81 232 LEU A N 1
ATOM 1862 C CA . LEU A 1 232 ? 19.230 -4.456 -5.387 1.00 90.81 232 LEU A CA 1
ATOM 1863 C C . LEU A 1 232 ? 18.332 -5.662 -5.684 1.00 90.81 232 LEU A C 1
ATOM 1865 O O . LEU A 1 232 ? 17.462 -5.571 -6.550 1.00 90.81 232 LEU A O 1
ATOM 1869 N N . ALA A 1 233 ? 18.497 -6.763 -4.945 1.00 92.00 233 ALA A N 1
ATOM 1870 C CA . ALA A 1 233 ? 17.649 -7.945 -5.080 1.00 92.00 233 ALA A CA 1
ATOM 1871 C C . ALA A 1 233 ? 16.169 -7.614 -4.832 1.00 92.00 233 ALA A C 1
ATOM 1873 O O . ALA A 1 233 ? 15.318 -8.036 -5.611 1.00 92.00 233 ALA A O 1
ATOM 1874 N N . VAL A 1 234 ? 15.868 -6.790 -3.821 1.00 94.69 234 VAL A N 1
ATOM 1875 C CA . VAL A 1 234 ? 14.507 -6.292 -3.554 1.00 94.69 234 VAL A CA 1
ATOM 1876 C C . VAL A 1 234 ? 13.942 -5.530 -4.757 1.00 94.69 234 VAL A C 1
ATOM 1878 O O . VAL A 1 234 ? 12.804 -5.771 -5.160 1.00 94.69 234 VAL A O 1
ATOM 1881 N N . MET A 1 235 ? 14.717 -4.620 -5.355 1.00 94.25 235 MET A N 1
ATOM 1882 C CA . MET A 1 235 ? 14.262 -3.835 -6.510 1.00 94.25 235 MET A CA 1
ATOM 1883 C C . MET A 1 235 ? 14.045 -4.704 -7.757 1.00 94.25 235 MET A C 1
ATOM 1885 O O . MET A 1 235 ? 13.060 -4.512 -8.475 1.00 94.25 235 MET A O 1
ATOM 1889 N N . VAL A 1 236 ? 14.942 -5.662 -8.010 1.00 93.31 236 VAL A N 1
ATOM 1890 C CA . VAL A 1 236 ? 14.826 -6.628 -9.115 1.00 93.31 236 VAL A CA 1
ATOM 1891 C C . VAL A 1 236 ? 13.587 -7.500 -8.942 1.00 93.31 236 VAL A C 1
ATOM 1893 O O . VAL A 1 236 ? 12.791 -7.619 -9.875 1.00 93.31 236 VAL A O 1
ATOM 1896 N N . GLU A 1 237 ? 13.388 -8.063 -7.751 1.00 94.75 237 GLU A N 1
ATOM 1897 C CA . GLU A 1 237 ? 12.216 -8.878 -7.436 1.00 94.75 237 GLU A CA 1
ATOM 1898 C C . GLU A 1 237 ? 10.923 -8.073 -7.621 1.00 94.75 237 GLU A C 1
ATOM 1900 O O . GLU A 1 237 ? 9.959 -8.560 -8.211 1.00 94.75 237 GLU A O 1
ATOM 1905 N N . GLU A 1 238 ? 10.898 -6.813 -7.184 1.00 96.00 238 GLU A N 1
ATOM 1906 C CA . GLU A 1 238 ? 9.722 -5.964 -7.362 1.00 96.00 238 GLU A CA 1
ATOM 1907 C C . GLU A 1 238 ? 9.428 -5.669 -8.839 1.00 96.00 238 GLU A C 1
ATOM 1909 O O . GLU A 1 238 ? 8.271 -5.716 -9.262 1.00 96.00 238 GLU A O 1
ATOM 1914 N N . CYS A 1 239 ? 10.458 -5.429 -9.653 1.00 95.19 239 CYS A N 1
ATOM 1915 C CA . CYS A 1 239 ? 10.304 -5.252 -11.097 1.00 95.19 239 CYS A CA 1
ATOM 1916 C C . CYS A 1 239 ? 9.727 -6.515 -11.768 1.00 95.19 239 CYS A C 1
ATOM 1918 O O . CYS A 1 239 ? 8.819 -6.427 -12.601 1.00 95.19 239 CYS A O 1
ATOM 1920 N N . GLN A 1 240 ? 10.187 -7.702 -11.359 1.00 94.12 240 GLN A N 1
ATOM 1921 C CA . GLN A 1 240 ? 9.648 -8.984 -11.829 1.00 94.12 240 GLN A CA 1
ATOM 1922 C C . GLN A 1 240 ? 8.179 -9.164 -11.424 1.00 94.12 240 GLN A C 1
ATOM 1924 O O . GLN A 1 240 ? 7.345 -9.513 -12.262 1.00 94.12 240 GLN A O 1
ATOM 1929 N N . ARG A 1 241 ? 7.826 -8.841 -10.176 1.00 95.62 241 ARG A N 1
ATOM 1930 C CA . ARG A 1 241 ? 6.438 -8.892 -9.689 1.00 95.62 241 ARG A CA 1
ATOM 1931 C C . ARG A 1 241 ? 5.522 -7.922 -10.440 1.00 95.62 241 ARG A C 1
ATOM 1933 O O . ARG A 1 241 ? 4.365 -8.253 -10.698 1.00 95.62 241 ARG A O 1
ATOM 1940 N N . LEU A 1 242 ? 6.012 -6.742 -10.825 1.00 95.50 242 LEU A N 1
ATOM 1941 C CA . LEU A 1 242 ? 5.258 -5.814 -11.676 1.00 95.50 242 LEU A CA 1
ATOM 1942 C C . LEU A 1 242 ? 5.009 -6.384 -13.073 1.00 95.50 242 LEU A C 1
ATOM 1944 O O . LEU A 1 242 ? 3.891 -6.290 -13.580 1.00 95.50 242 LEU A O 1
ATOM 1948 N N . ASN A 1 243 ? 6.018 -7.014 -13.674 1.00 94.81 243 ASN A N 1
ATOM 1949 C CA . ASN A 1 243 ? 5.863 -7.702 -14.951 1.00 94.81 243 ASN A CA 1
ATOM 1950 C C . ASN A 1 243 ? 4.770 -8.788 -14.871 1.00 94.81 243 ASN A C 1
ATOM 1952 O O . ASN A 1 243 ? 3.871 -8.843 -15.709 1.00 94.81 243 ASN A O 1
ATOM 1956 N N . GLU A 1 244 ? 4.789 -9.618 -13.827 1.00 95.56 244 GLU A N 1
ATOM 1957 C CA . GLU A 1 244 ? 3.750 -10.629 -13.577 1.00 95.56 244 GLU A CA 1
ATOM 1958 C C . GLU A 1 244 ? 2.357 -10.016 -13.372 1.00 95.56 244 GLU A C 1
ATOM 1960 O O . GLU A 1 244 ? 1.366 -10.511 -13.917 1.00 95.56 244 GLU A O 1
ATOM 1965 N N . TRP A 1 245 ? 2.271 -8.907 -12.633 1.00 95.75 245 TRP A N 1
ATOM 1966 C CA . TRP A 1 245 ? 1.017 -8.188 -12.417 1.00 95.75 245 TRP A CA 1
ATOM 1967 C C . TRP A 1 245 ? 0.407 -7.703 -13.734 1.00 95.75 245 TRP A C 1
ATOM 1969 O O . TRP A 1 245 ? -0.777 -7.930 -13.985 1.00 95.75 245 TRP A O 1
ATOM 1979 N N . ILE A 1 246 ? 1.206 -7.087 -14.609 1.00 95.56 246 ILE A N 1
ATOM 1980 C CA . ILE A 1 246 ? 0.743 -6.538 -15.896 1.00 95.56 246 ILE A CA 1
ATOM 1981 C C . ILE A 1 246 ? 0.164 -7.633 -16.793 1.00 95.56 246 ILE A C 1
ATOM 1983 O O . ILE A 1 246 ? -0.859 -7.405 -17.440 1.00 95.56 246 ILE A O 1
ATOM 1987 N N . LYS A 1 247 ? 0.749 -8.839 -16.783 1.00 95.06 247 LYS A N 1
ATOM 1988 C CA . LYS A 1 247 ? 0.248 -9.989 -17.559 1.00 95.06 247 LYS A CA 1
ATOM 1989 C C . LYS A 1 247 ? -1.186 -10.384 -17.190 1.00 95.06 247 LYS A C 1
ATOM 1991 O O . LYS A 1 247 ? -1.902 -10.916 -18.031 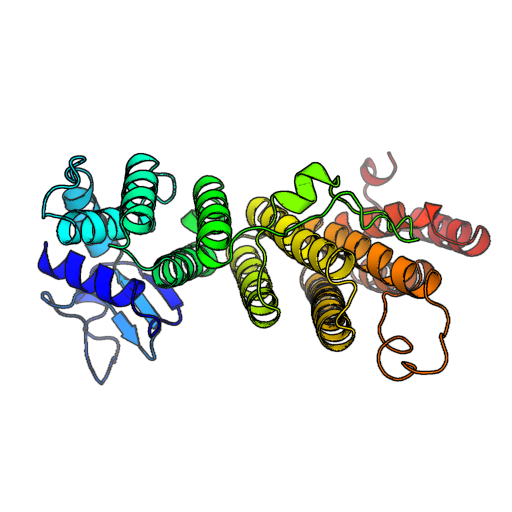1.00 95.06 247 LYS A O 1
ATOM 1996 N N . THR A 1 248 ? -1.616 -10.112 -15.957 1.00 93.94 248 THR 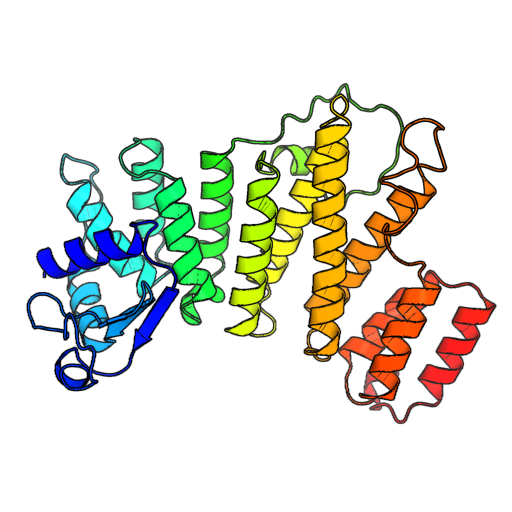A N 1
ATOM 1997 C CA . THR A 1 248 ? -2.979 -10.400 -15.469 1.00 93.94 248 THR A CA 1
ATOM 1998 C C . THR A 1 248 ? -3.861 -9.150 -15.349 1.00 93.94 248 THR A C 1
ATOM 2000 O O . THR A 1 248 ? -5.082 -9.266 -15.266 1.00 93.94 248 THR A O 1
ATOM 2003 N N . HIS A 1 249 ? -3.273 -7.951 -15.410 1.00 94.31 249 HIS A N 1
ATOM 2004 C CA . HIS A 1 249 ? -3.941 -6.658 -15.238 1.00 94.31 249 HIS A CA 1
ATOM 2005 C C . HIS A 1 249 ? -3.606 -5.687 -16.381 1.00 94.31 249 HIS A C 1
ATOM 2007 O O . HIS A 1 249 ? -3.249 -4.534 -16.154 1.00 94.31 249 HIS A O 1
ATOM 2013 N N . VAL A 1 250 ? -3.774 -6.123 -17.631 1.00 93.81 250 VAL A N 1
ATOM 2014 C CA . VAL A 1 250 ? -3.400 -5.368 -18.849 1.00 93.81 250 VAL A CA 1
ATOM 2015 C C . VAL A 1 250 ? -4.038 -3.972 -18.983 1.00 93.81 250 VAL A C 1
ATOM 2017 O O . VAL A 1 250 ? -3.556 -3.123 -19.729 1.00 93.81 250 VAL A O 1
ATOM 2020 N N . SER A 1 251 ? -5.117 -3.699 -18.243 1.00 92.81 251 SER A N 1
ATOM 2021 C CA . SER A 1 251 ? -5.786 -2.389 -18.172 1.00 92.81 251 SER A CA 1
ATOM 2022 C C . SER A 1 251 ? -5.201 -1.429 -17.127 1.00 92.81 251 SER A C 1
ATOM 2024 O O . SER A 1 251 ? -5.680 -0.290 -17.020 1.00 92.81 251 SER A O 1
ATOM 2026 N N . ASP A 1 252 ? -4.238 -1.865 -16.317 1.00 94.12 252 ASP A N 1
ATOM 2027 C CA . ASP A 1 252 ? -3.614 -1.071 -15.259 1.00 94.12 252 ASP A CA 1
ATOM 2028 C C . ASP A 1 252 ? -2.451 -0.247 -15.823 1.00 94.12 252 ASP A C 1
ATOM 2030 O O . ASP A 1 252 ? -1.294 -0.662 -15.846 1.00 94.12 252 ASP A O 1
ATOM 2034 N N . PHE A 1 253 ? -2.785 0.953 -16.302 1.00 93.19 253 PHE A N 1
ATOM 2035 C CA . PHE A 1 253 ? -1.801 1.906 -16.810 1.00 93.19 253 PHE A CA 1
ATOM 2036 C C . PHE A 1 253 ? -0.739 2.262 -15.763 1.00 93.19 253 PHE A C 1
ATOM 2038 O O . PHE A 1 253 ? 0.432 2.415 -16.102 1.00 93.19 253 PHE A O 1
ATOM 2045 N N . SER A 1 254 ? -1.129 2.368 -14.489 1.00 94.00 254 SER A N 1
ATOM 2046 C CA . SER A 1 254 ? -0.199 2.701 -13.416 1.00 94.00 254 SER A CA 1
ATOM 2047 C C . SER A 1 254 ? 0.825 1.588 -13.217 1.00 94.00 254 SER A C 1
ATOM 2049 O O . SER A 1 254 ? 2.007 1.898 -13.116 1.00 94.00 254 SER A O 1
ATOM 2051 N N . ALA A 1 255 ? 0.421 0.316 -13.233 1.00 95.19 255 ALA A N 1
ATOM 2052 C CA . ALA A 1 255 ? 1.368 -0.799 -13.144 1.00 95.19 255 ALA A CA 1
ATOM 2053 C C . ALA A 1 255 ? 2.387 -0.784 -14.295 1.00 95.19 255 ALA A C 1
ATOM 2055 O O . ALA A 1 255 ? 3.586 -0.891 -14.051 1.00 95.19 255 ALA A O 1
ATOM 2056 N N . ILE A 1 256 ? 1.918 -0.585 -15.535 1.00 95.56 256 ILE A N 1
ATOM 2057 C CA . ILE A 1 256 ? 2.785 -0.494 -16.723 1.00 95.56 256 ILE A CA 1
ATOM 2058 C C . ILE A 1 256 ? 3.777 0.657 -16.573 1.00 95.56 256 ILE A C 1
ATOM 2060 O O . ILE A 1 256 ? 4.972 0.462 -16.760 1.00 95.56 256 ILE A O 1
ATOM 2064 N N . HIS A 1 257 ? 3.306 1.839 -16.181 1.00 93.94 257 HIS A N 1
ATOM 2065 C CA . HIS A 1 257 ? 4.170 2.996 -15.971 1.00 93.94 257 HIS A CA 1
ATOM 2066 C C . HIS A 1 257 ? 5.280 2.719 -14.944 1.00 93.94 257 HIS A C 1
ATOM 2068 O O . HIS A 1 257 ? 6.452 2.950 -15.235 1.00 93.94 257 HIS A O 1
ATOM 2074 N N . HIS A 1 258 ? 4.934 2.174 -13.774 1.00 94.38 258 HIS A N 1
ATOM 2075 C CA . HIS A 1 258 ? 5.919 1.870 -12.732 1.00 94.38 258 HIS A CA 1
ATOM 2076 C C . HIS A 1 258 ? 6.879 0.748 -13.140 1.00 94.38 258 HIS A C 1
ATOM 2078 O O . HIS A 1 258 ? 8.055 0.818 -12.802 1.00 94.38 258 HIS A O 1
ATOM 2084 N N . PHE A 1 259 ? 6.422 -0.242 -13.913 1.00 95.75 259 PHE A N 1
ATOM 2085 C CA . PHE A 1 259 ? 7.296 -1.273 -14.476 1.00 95.75 259 PHE A CA 1
ATOM 2086 C C . PHE A 1 259 ? 8.337 -0.679 -15.424 1.00 95.75 259 PHE A C 1
ATOM 2088 O O . PHE A 1 259 ? 9.520 -0.970 -15.280 1.00 95.75 259 PHE A O 1
ATOM 2095 N N . LEU A 1 260 ? 7.922 0.186 -16.354 1.00 94.19 260 LEU A N 1
ATOM 2096 C CA . LEU A 1 260 ? 8.845 0.841 -17.285 1.00 94.19 260 LEU A CA 1
ATOM 2097 C C . LEU A 1 260 ? 9.879 1.693 -16.547 1.00 94.19 260 LEU A C 1
ATOM 2099 O O . LEU A 1 260 ? 11.068 1.624 -16.854 1.00 94.19 260 LEU A O 1
ATOM 2103 N N . LEU A 1 261 ? 9.430 2.445 -15.542 1.00 91.94 261 LEU A N 1
ATOM 2104 C CA . LEU A 1 261 ? 10.296 3.235 -14.676 1.00 91.94 261 LEU A CA 1
ATOM 2105 C C . LEU A 1 261 ? 11.307 2.353 -13.919 1.00 91.94 261 LEU A C 1
ATOM 2107 O O . LEU A 1 261 ? 12.513 2.581 -14.022 1.00 91.94 261 LEU A O 1
ATOM 2111 N N . ALA A 1 262 ? 10.836 1.332 -13.196 1.00 93.19 262 ALA A N 1
ATOM 2112 C CA . ALA A 1 262 ? 11.682 0.407 -12.438 1.00 93.19 262 ALA A CA 1
ATOM 2113 C C . ALA A 1 262 ? 12.708 -0.289 -13.337 1.00 93.19 262 ALA A C 1
ATOM 2115 O O . ALA A 1 262 ? 13.894 -0.356 -13.013 1.00 93.19 262 ALA A O 1
ATOM 2116 N N . ASN A 1 263 ? 12.252 -0.781 -14.489 1.00 93.00 263 ASN A N 1
ATOM 2117 C CA . ASN A 1 263 ? 13.089 -1.472 -15.451 1.00 93.00 263 ASN A CA 1
ATOM 2118 C C . ASN A 1 263 ? 14.166 -0.549 -16.025 1.00 93.00 263 ASN A C 1
ATOM 2120 O O . ASN A 1 263 ? 15.327 -0.944 -16.072 1.00 93.00 263 ASN A O 1
ATOM 2124 N N . SER A 1 264 ? 13.803 0.672 -16.430 1.00 90.12 264 SER A N 1
ATOM 2125 C CA . SER A 1 264 ? 14.761 1.655 -16.946 1.00 90.12 264 SER A CA 1
ATOM 2126 C C . SER A 1 264 ? 15.846 1.968 -15.921 1.00 90.12 264 SER A C 1
ATOM 2128 O O . SER A 1 264 ? 17.021 2.010 -16.276 1.00 90.12 264 SER A O 1
ATOM 2130 N N . LEU A 1 265 ? 15.470 2.151 -14.652 1.00 89.00 265 LEU A N 1
ATOM 2131 C CA . LEU A 1 265 ? 16.429 2.409 -13.583 1.00 89.00 265 LEU A CA 1
ATOM 2132 C C . LEU A 1 265 ? 17.398 1.231 -13.409 1.00 89.00 265 LEU A C 1
ATOM 2134 O O . LEU A 1 265 ? 18.612 1.421 -13.420 1.00 89.00 265 LEU A O 1
ATOM 2138 N N . LEU A 1 266 ? 16.873 0.007 -13.301 1.00 89.50 266 LEU A N 1
ATOM 2139 C CA . LEU A 1 266 ? 17.685 -1.201 -13.127 1.00 89.50 266 LEU A CA 1
ATOM 2140 C C . LEU A 1 266 ? 18.588 -1.489 -14.336 1.00 89.50 266 LEU A C 1
ATOM 2142 O O . LEU A 1 266 ? 19.730 -1.911 -14.158 1.00 89.50 266 LEU A O 1
ATOM 2146 N N . TYR A 1 267 ? 18.098 -1.250 -15.554 1.00 87.69 267 TYR A N 1
ATOM 2147 C CA . TYR A 1 267 ? 18.889 -1.380 -16.776 1.00 87.69 267 TYR A CA 1
ATOM 2148 C C . TYR A 1 267 ? 20.057 -0.385 -16.780 1.00 87.69 267 TYR A C 1
ATOM 2150 O O . TYR A 1 267 ? 21.200 -0.775 -17.014 1.00 87.69 267 TYR A O 1
ATOM 2158 N N . ASN A 1 268 ? 19.809 0.878 -16.422 1.00 83.81 268 ASN A N 1
ATOM 2159 C CA . ASN A 1 268 ? 20.855 1.898 -16.347 1.00 83.81 268 ASN A CA 1
ATOM 2160 C C . ASN A 1 268 ? 21.911 1.574 -15.280 1.00 83.81 268 ASN A C 1
ATOM 2162 O O . ASN A 1 268 ? 23.101 1.728 -15.548 1.00 83.81 268 ASN A O 1
ATOM 2166 N N . LEU A 1 269 ? 21.502 1.051 -14.118 1.00 80.94 269 LEU A N 1
ATOM 2167 C CA . LEU A 1 269 ? 22.428 0.597 -13.071 1.00 80.94 269 LEU A CA 1
ATOM 2168 C C . LEU A 1 269 ? 23.383 -0.500 -13.569 1.00 80.94 269 LEU A C 1
ATOM 2170 O O . LEU A 1 269 ? 24.561 -0.499 -13.212 1.00 80.94 269 LEU A O 1
ATOM 2174 N N . SER A 1 270 ? 22.897 -1.409 -14.422 1.00 77.38 270 SER A N 1
ATOM 2175 C CA . SER A 1 270 ? 23.733 -2.447 -15.041 1.00 77.38 270 SER A CA 1
ATOM 2176 C C . SER A 1 270 ? 24.742 -1.875 -16.037 1.00 77.38 270 SER A C 1
ATOM 2178 O O . SER A 1 270 ? 25.900 -2.285 -16.056 1.00 77.38 270 SER A O 1
ATOM 2180 N N . ALA A 1 271 ? 24.328 -0.873 -16.817 1.00 69.69 271 ALA A N 1
ATOM 2181 C CA . ALA A 1 271 ? 25.166 -0.240 -17.829 1.00 69.69 271 ALA A CA 1
ATOM 2182 C C . ALA A 1 271 ? 26.294 0.606 -17.215 1.00 69.69 271 ALA A C 1
ATOM 2184 O O . ALA A 1 271 ? 27.363 0.734 -17.812 1.00 69.69 271 ALA A O 1
ATOM 2185 N N . THR A 1 272 ? 26.079 1.171 -16.022 1.00 66.94 272 THR A N 1
ATOM 2186 C CA . THR A 1 272 ? 27.078 1.978 -15.303 1.00 66.94 272 THR A CA 1
ATOM 2187 C C . THR A 1 272 ? 28.064 1.160 -14.468 1.00 66.94 272 THR A C 1
ATOM 2189 O O . THR A 1 272 ? 29.113 1.687 -14.102 1.00 66.94 272 THR A O 1
ATOM 2192 N N . HIS A 1 273 ? 27.774 -0.117 -14.190 1.00 60.31 273 HIS A N 1
ATOM 2193 C CA . HIS A 1 273 ? 28.657 -1.028 -13.450 1.00 60.31 273 HIS A CA 1
ATOM 2194 C C . HIS A 1 273 ? 29.065 -2.268 -14.273 1.00 60.31 273 HIS A C 1
ATOM 2196 O O . HIS A 1 273 ? 28.790 -3.396 -13.861 1.00 60.31 273 HIS A O 1
ATOM 2202 N N . PRO A 1 274 ? 29.745 -2.105 -15.425 1.00 47.47 274 PRO A N 1
ATOM 2203 C CA . PRO A 1 274 ? 30.285 -3.239 -16.159 1.00 47.47 274 PRO A CA 1
ATOM 2204 C C . PRO A 1 274 ? 31.478 -3.830 -15.389 1.00 47.47 274 PRO A C 1
ATOM 2206 O O . PRO A 1 274 ? 32.553 -3.237 -15.332 1.00 47.47 274 PRO A O 1
ATOM 2209 N N . SER A 1 275 ? 31.264 -4.995 -14.775 1.00 50.66 275 SER A N 1
ATOM 2210 C CA . SER A 1 275 ? 32.287 -5.974 -14.380 1.00 50.66 275 SER A CA 1
ATOM 2211 C C . SER A 1 275 ? 33.548 -5.407 -13.692 1.00 50.66 275 SER A C 1
ATOM 2213 O O . SER A 1 275 ? 34.640 -5.420 -14.260 1.00 50.66 275 SER A O 1
ATOM 2215 N N . SER A 1 276 ? 33.448 -4.997 -12.420 1.00 41.38 276 SER A N 1
ATOM 2216 C CA . SER A 1 276 ? 34.612 -5.042 -11.520 1.00 41.38 276 SER A CA 1
ATOM 2217 C C . SER A 1 276 ? 34.782 -6.477 -11.017 1.00 41.38 276 SER A C 1
ATOM 2219 O O . SER A 1 276 ? 33.874 -7.040 -10.407 1.00 41.38 276 SER A O 1
ATOM 2221 N N . SER A 1 277 ? 35.939 -7.063 -11.296 1.00 43.62 277 SER A N 1
ATOM 2222 C CA . SER A 1 277 ? 36.271 -8.494 -11.305 1.00 43.62 277 SER A CA 1
ATOM 2223 C C . SER A 1 277 ? 36.133 -9.308 -10.002 1.00 43.62 277 SER A C 1
ATOM 2225 O O . SER A 1 277 ? 36.588 -10.444 -9.992 1.00 43.62 277 SER A O 1
ATOM 2227 N N . ASP A 1 278 ? 35.481 -8.809 -8.947 1.00 44.62 278 ASP A N 1
ATOM 2228 C CA . ASP A 1 278 ? 35.355 -9.525 -7.660 1.00 44.62 278 ASP A CA 1
ATOM 2229 C C . ASP A 1 278 ? 33.905 -9.739 -7.160 1.00 44.62 278 ASP A C 1
ATOM 2231 O O . ASP A 1 278 ? 33.700 -10.409 -6.149 1.00 44.62 278 ASP A O 1
ATOM 2235 N N . THR A 1 279 ? 32.870 -9.247 -7.860 1.00 45.16 279 THR A N 1
ATOM 2236 C CA . THR A 1 279 ? 31.444 -9.381 -7.449 1.00 45.16 279 THR A CA 1
ATOM 2237 C C . THR A 1 279 ? 30.530 -10.025 -8.508 1.00 45.16 279 THR A C 1
ATOM 2239 O O . THR A 1 279 ? 29.306 -9.874 -8.472 1.00 45.16 279 THR A O 1
ATOM 2242 N N . SER A 1 280 ? 31.107 -10.799 -9.429 1.00 40.69 280 SER A N 1
ATOM 2243 C CA . SER A 1 280 ? 30.491 -11.342 -10.657 1.00 40.69 280 SER A CA 1
ATOM 2244 C C . SER A 1 280 ? 29.294 -12.297 -10.488 1.00 40.69 280 SER A C 1
ATOM 2246 O O . SER A 1 280 ? 28.687 -12.692 -11.475 1.00 40.69 280 SER A O 1
ATOM 2248 N N . GLY A 1 281 ? 28.881 -12.650 -9.268 1.00 44.22 281 GLY A N 1
ATOM 2249 C CA . GLY A 1 281 ? 27.709 -13.512 -9.057 1.00 44.22 281 GLY A CA 1
ATOM 2250 C C . GLY A 1 281 ? 26.359 -12.783 -8.999 1.00 44.22 281 GLY A C 1
ATOM 2251 O O . GLY A 1 281 ? 25.339 -13.371 -9.345 1.00 44.22 281 GLY A O 1
ATOM 2252 N N . ILE A 1 282 ? 26.330 -11.524 -8.542 1.00 46.69 282 ILE A N 1
ATOM 2253 C CA . ILE A 1 282 ? 25.074 -10.845 -8.150 1.00 46.69 282 ILE A CA 1
ATOM 2254 C C . ILE A 1 282 ? 24.541 -9.923 -9.260 1.00 46.69 282 ILE A C 1
ATOM 2256 O O . ILE A 1 282 ? 23.332 -9.743 -9.386 1.00 46.69 282 ILE A O 1
ATOM 2260 N N . PHE A 1 283 ? 25.425 -9.362 -10.092 1.00 48.59 283 PHE A N 1
ATOM 2261 C CA . PHE A 1 283 ? 25.079 -8.281 -11.024 1.00 48.59 283 PHE A CA 1
ATOM 2262 C C . PHE A 1 283 ? 24.775 -8.732 -12.466 1.00 48.59 283 PHE A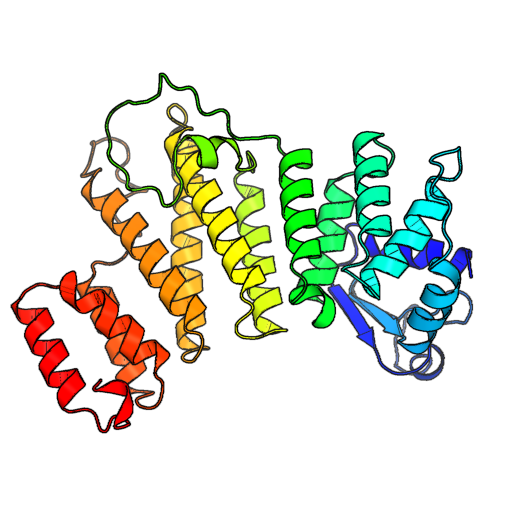 C 1
ATOM 2264 O O . PHE A 1 283 ? 24.131 -7.992 -13.201 1.00 48.59 283 PHE A O 1
ATOM 2271 N N . GLU A 1 284 ? 25.184 -9.928 -12.899 1.00 43.56 284 GLU A N 1
ATOM 2272 C CA . GLU A 1 284 ? 25.205 -10.257 -14.340 1.00 43.56 284 GLU A CA 1
ATOM 2273 C C . GLU A 1 284 ? 23.926 -10.905 -14.907 1.00 43.56 284 GLU A C 1
ATOM 2275 O O . GLU A 1 284 ? 23.786 -10.975 -16.124 1.00 43.56 284 GLU A O 1
ATOM 2280 N N . THR A 1 285 ? 22.966 -11.365 -14.089 1.00 44.44 285 THR A N 1
ATOM 2281 C CA . THR A 1 285 ? 21.878 -12.241 -14.598 1.00 44.44 285 THR A CA 1
ATOM 2282 C C . THR A 1 285 ? 20.439 -11.767 -14.368 1.00 44.44 285 THR A C 1
ATOM 2284 O O . THR A 1 285 ? 19.511 -12.444 -14.808 1.00 44.44 285 THR A O 1
ATOM 2287 N N . GLY A 1 286 ? 20.208 -10.604 -13.746 1.00 54.59 286 GLY A N 1
ATOM 2288 C CA . GLY A 1 286 ? 18.842 -10.191 -13.377 1.00 54.59 286 GLY A CA 1
ATOM 2289 C C . GLY A 1 286 ? 18.553 -8.693 -13.321 1.00 54.59 286 GLY A C 1
ATOM 2290 O O . GLY A 1 286 ? 17.446 -8.313 -12.945 1.00 54.59 286 GLY A O 1
ATOM 2291 N N . LEU A 1 287 ? 19.509 -7.835 -13.680 1.00 65.31 287 LEU A N 1
ATOM 2292 C CA . LEU A 1 287 ? 19.255 -6.399 -13.786 1.00 65.31 287 LEU A CA 1
ATOM 2293 C C . LEU A 1 287 ? 18.345 -6.115 -14.991 1.00 65.31 287 LEU A C 1
ATOM 2295 O O . LEU A 1 287 ? 18.325 -6.899 -15.937 1.00 65.31 287 LEU A O 1
ATOM 2299 N N . GLY A 1 288 ? 17.544 -5.047 -14.904 1.00 71.88 288 GLY A N 1
ATOM 2300 C CA . GLY A 1 288 ? 16.416 -4.730 -15.793 1.00 71.88 288 GLY A CA 1
ATOM 2301 C C . GLY A 1 288 ? 16.651 -5.027 -17.279 1.00 71.88 288 GLY A C 1
ATOM 2302 O O . GLY A 1 288 ? 17.763 -4.970 -17.792 1.00 71.88 288 GLY A O 1
ATOM 2303 N N . HIS A 1 289 ? 15.586 -5.357 -17.997 1.00 86.75 289 HIS A N 1
ATOM 2304 C CA . HIS A 1 289 ? 15.659 -5.743 -19.400 1.00 86.75 289 HIS A CA 1
ATOM 2305 C C . HIS A 1 289 ? 15.955 -4.546 -20.309 1.00 86.75 289 HIS A C 1
ATOM 2307 O O . HIS A 1 289 ? 15.522 -3.426 -20.039 1.00 86.75 289 HIS A O 1
ATOM 2313 N N . SER A 1 290 ? 16.645 -4.782 -21.429 1.00 90.81 290 SER A N 1
ATOM 2314 C CA . SER A 1 290 ? 16.847 -3.729 -22.426 1.00 90.81 290 SER A CA 1
ATOM 2315 C C . SER A 1 290 ? 15.504 -3.216 -22.965 1.00 90.81 290 SER A C 1
ATOM 2317 O O . SER A 1 290 ? 14.534 -3.985 -23.024 1.00 90.81 290 SER A O 1
ATOM 2319 N N . PRO A 1 291 ? 15.426 -1.949 -23.417 1.00 92.25 291 PRO A N 1
ATOM 2320 C CA . PRO A 1 291 ? 14.204 -1.400 -24.001 1.00 92.25 291 PRO A CA 1
ATOM 2321 C C . PRO A 1 291 ? 13.588 -2.286 -25.098 1.00 92.25 291 PRO A C 1
ATOM 2323 O O . PRO A 1 291 ? 12.371 -2.450 -25.136 1.00 92.25 291 PRO A O 1
ATOM 2326 N N . ALA A 1 292 ? 14.414 -2.937 -25.928 1.00 92.56 292 ALA A N 1
ATOM 2327 C CA . ALA A 1 292 ? 13.960 -3.855 -26.976 1.00 92.56 292 ALA A CA 1
ATOM 2328 C C . ALA A 1 292 ? 13.256 -5.113 -26.426 1.00 92.56 292 ALA A C 1
ATOM 2330 O O . ALA A 1 292 ? 12.209 -5.512 -26.942 1.00 92.56 292 ALA A O 1
ATOM 2331 N N . ILE A 1 293 ? 13.781 -5.715 -25.350 1.00 93.31 293 ILE A N 1
ATOM 2332 C CA . ILE A 1 293 ? 13.151 -6.872 -24.690 1.00 93.31 293 ILE A CA 1
ATOM 2333 C C . ILE A 1 293 ? 11.808 -6.461 -24.078 1.00 93.31 293 ILE A C 1
ATOM 2335 O O . ILE A 1 293 ? 10.808 -7.163 -24.242 1.00 93.31 293 ILE A O 1
ATOM 2339 N N . VAL A 1 294 ? 11.757 -5.303 -23.413 1.00 94.88 294 VAL A N 1
ATOM 2340 C CA . VAL A 1 294 ? 10.511 -4.789 -22.823 1.00 94.88 294 VAL A CA 1
ATOM 2341 C C . VAL A 1 294 ? 9.475 -4.475 -23.903 1.00 94.88 294 VAL A C 1
ATOM 2343 O O . VAL A 1 294 ? 8.305 -4.827 -23.750 1.00 94.88 294 VAL A O 1
ATOM 2346 N N . ALA A 1 295 ? 9.891 -3.868 -25.018 1.00 95.75 295 ALA A N 1
ATOM 2347 C CA . ALA A 1 295 ? 9.020 -3.602 -26.157 1.00 95.75 295 ALA A CA 1
ATOM 2348 C C . ALA A 1 295 ? 8.436 -4.897 -26.740 1.00 95.75 295 ALA A C 1
ATOM 2350 O O . ALA A 1 295 ? 7.234 -4.959 -26.999 1.00 95.75 295 ALA A O 1
ATOM 2351 N N . SER A 1 296 ? 9.249 -5.953 -26.864 1.00 95.38 296 SER A N 1
ATOM 2352 C CA . SER A 1 296 ? 8.782 -7.274 -27.303 1.00 95.38 296 SER A CA 1
ATOM 2353 C C . SER A 1 296 ? 7.731 -7.857 -26.358 1.00 95.38 296 SER A C 1
ATOM 2355 O O . SER A 1 296 ? 6.710 -8.365 -26.820 1.00 95.38 296 SER A O 1
ATOM 2357 N N . LEU A 1 297 ? 7.939 -7.747 -25.043 1.00 94.81 297 LEU A N 1
ATOM 2358 C CA . LEU A 1 297 ? 6.986 -8.226 -24.040 1.00 94.81 297 LEU A CA 1
ATOM 2359 C C . LEU A 1 297 ? 5.653 -7.469 -24.109 1.00 94.81 297 LEU A C 1
ATOM 2361 O O . LEU A 1 297 ? 4.582 -8.078 -24.118 1.00 94.81 297 LEU A O 1
ATOM 2365 N N . LEU A 1 298 ? 5.700 -6.136 -24.181 1.00 95.75 298 LEU A N 1
ATOM 2366 C CA . LEU A 1 298 ? 4.486 -5.327 -24.307 1.00 95.75 298 LEU A CA 1
ATOM 2367 C C . LEU A 1 298 ? 3.771 -5.578 -25.635 1.00 95.75 298 LEU A C 1
ATOM 2369 O O . LEU A 1 298 ? 2.543 -5.557 -25.672 1.00 95.75 298 LEU A O 1
ATOM 2373 N N . TRP A 1 299 ? 4.513 -5.848 -26.708 1.00 95.62 299 TRP A N 1
ATOM 2374 C CA . TRP A 1 299 ? 3.941 -6.213 -27.998 1.00 95.62 299 TRP A CA 1
ATOM 2375 C C . TRP A 1 299 ? 3.226 -7.565 -27.967 1.00 95.62 299 TRP A C 1
ATOM 2377 O O . TRP A 1 299 ? 2.138 -7.675 -28.530 1.00 95.62 299 TRP A O 1
ATOM 2387 N N . GLU A 1 300 ? 3.779 -8.578 -27.299 1.00 95.38 300 GLU A N 1
ATOM 2388 C CA . GLU A 1 300 ? 3.122 -9.882 -27.121 1.00 95.38 300 GLU A CA 1
ATOM 2389 C C . GLU A 1 300 ? 1.776 -9.733 -26.394 1.00 95.38 300 GLU A C 1
ATOM 2391 O O . GLU A 1 300 ? 0.744 -10.252 -26.840 1.00 95.38 300 GLU A O 1
ATOM 2396 N N . LEU A 1 301 ? 1.764 -8.940 -25.318 1.00 95.25 301 LEU A N 1
ATOM 2397 C CA . LEU A 1 301 ? 0.540 -8.615 -24.591 1.00 95.25 301 LEU A CA 1
ATOM 2398 C C . LEU A 1 301 ? -0.434 -7.810 -25.455 1.00 95.25 301 LEU A C 1
ATOM 2400 O O . LEU A 1 301 ? -1.611 -8.151 -25.512 1.00 95.25 301 LEU A O 1
ATOM 2404 N N . LEU A 1 302 ? 0.027 -6.773 -26.156 1.00 94.44 302 LEU A N 1
ATOM 2405 C CA . LEU A 1 302 ? -0.831 -5.944 -27.007 1.00 94.44 302 LEU A CA 1
ATOM 2406 C C . LEU A 1 302 ? -1.420 -6.747 -28.171 1.00 94.44 302 LEU A C 1
ATOM 2408 O O . LEU A 1 302 ? -2.581 -6.559 -28.512 1.00 94.44 302 LEU A O 1
ATOM 2412 N N . SER A 1 303 ? -0.656 -7.675 -28.745 1.00 91.81 303 SER A N 1
ATOM 2413 C CA . SER A 1 303 ? -1.127 -8.566 -29.811 1.00 91.81 303 SER A CA 1
ATOM 2414 C C . SER A 1 303 ? -2.231 -9.503 -29.317 1.00 91.81 303 SER A C 1
ATOM 2416 O O . SER A 1 303 ? -3.181 -9.777 -30.047 1.00 91.81 303 SER A O 1
ATOM 2418 N N . SER A 1 304 ? -2.131 -9.955 -28.065 1.00 93.56 304 SER A N 1
ATOM 2419 C CA . SER A 1 304 ? -3.144 -10.795 -27.415 1.00 93.56 304 SER A CA 1
ATOM 2420 C C . SER A 1 304 ? -4.365 -9.992 -26.948 1.00 93.56 304 SER A C 1
ATOM 2422 O O . SER A 1 304 ? -5.483 -10.504 -26.932 1.00 93.56 304 SER A O 1
ATOM 2424 N N . TYR A 1 305 ? -4.163 -8.719 -26.596 1.00 91.94 305 TYR A N 1
ATOM 2425 C CA . TYR A 1 305 ? -5.161 -7.825 -26.004 1.00 91.94 305 TYR A CA 1
ATOM 2426 C C . TYR A 1 305 ? -5.211 -6.456 -26.721 1.00 91.94 305 TYR A C 1
ATOM 2428 O O . TYR A 1 305 ? -4.992 -5.413 -26.095 1.00 91.94 305 TYR A O 1
ATOM 2436 N N . PRO A 1 306 ? -5.542 -6.414 -28.027 1.00 88.31 306 PRO A N 1
ATOM 2437 C CA . PRO A 1 306 ? -5.368 -5.222 -28.871 1.00 88.31 306 PRO A CA 1
ATOM 2438 C C . PRO A 1 306 ? -6.269 -4.037 -28.498 1.00 88.31 306 PRO A C 1
ATOM 2440 O O . PRO A 1 306 ? -5.995 -2.904 -28.887 1.00 88.31 306 PRO A O 1
ATOM 2443 N N . SER A 1 307 ? -7.335 -4.267 -27.725 1.00 88.19 307 SER A N 1
ATOM 2444 C CA . SER A 1 307 ? -8.264 -3.231 -27.258 1.00 88.19 307 SER A CA 1
ATOM 2445 C C . SER A 1 307 ? -7.819 -2.506 -25.982 1.00 88.19 307 SER A C 1
ATOM 2447 O O . SER A 1 307 ? -8.551 -1.646 -25.491 1.00 88.19 307 SER A O 1
ATOM 2449 N N . HIS A 1 308 ? -6.643 -2.816 -25.426 1.00 90.12 308 HIS A N 1
ATOM 2450 C CA . HIS A 1 308 ? -6.165 -2.217 -24.177 1.00 90.12 308 HIS A CA 1
ATOM 2451 C C . HIS A 1 308 ? -5.189 -1.053 -24.405 1.00 90.12 308 HIS A C 1
ATOM 2453 O O . HIS A 1 308 ? -4.002 -1.245 -24.665 1.00 90.12 308 HIS A O 1
ATOM 2459 N N . GLU A 1 309 ? -5.695 0.172 -24.222 1.00 91.81 309 GLU A N 1
ATOM 2460 C CA . GLU A 1 309 ? -4.954 1.430 -24.429 1.00 91.81 309 GLU A CA 1
ATOM 2461 C C . GLU A 1 309 ? -3.673 1.513 -23.601 1.00 91.81 309 GLU A C 1
ATOM 2463 O O . GLU A 1 309 ? -2.656 2.018 -24.066 1.00 91.81 309 GLU A O 1
ATOM 2468 N N . SER A 1 310 ? -3.702 0.981 -22.379 1.00 92.94 310 SER A N 1
ATOM 2469 C CA . SER A 1 310 ? -2.565 1.029 -21.465 1.00 92.94 310 SER A CA 1
ATOM 2470 C C . SER A 1 310 ? -1.320 0.341 -22.041 1.00 92.94 310 SER A C 1
ATOM 2472 O O . SER A 1 310 ? -0.217 0.861 -21.888 1.00 92.94 310 SER A O 1
ATOM 2474 N N . LEU A 1 311 ? -1.491 -0.787 -22.743 1.00 93.94 311 LEU A N 1
ATOM 2475 C CA . LEU A 1 311 ? -0.397 -1.506 -23.406 1.00 93.94 311 LEU A CA 1
ATOM 2476 C C . LEU A 1 311 ? 0.129 -0.730 -24.617 1.00 93.94 311 LEU A C 1
ATOM 2478 O O . LEU A 1 311 ? 1.341 -0.612 -24.795 1.00 93.94 311 LEU A O 1
ATOM 2482 N N . PHE A 1 312 ? -0.779 -0.153 -25.411 1.00 93.50 312 PHE A N 1
ATOM 2483 C CA . PHE A 1 312 ? -0.428 0.704 -26.543 1.00 93.50 312 PHE A CA 1
ATOM 2484 C C . PHE A 1 312 ? 0.403 1.912 -26.094 1.00 93.50 312 PHE A C 1
ATOM 2486 O O . PHE A 1 312 ? 1.469 2.173 -26.649 1.00 93.50 312 PHE A O 1
ATOM 2493 N N . LEU A 1 313 ? -0.053 2.626 -25.061 1.00 93.19 313 LEU A N 1
ATOM 2494 C CA . LEU A 1 313 ? 0.653 3.783 -24.511 1.00 93.19 313 LEU A CA 1
ATOM 2495 C C . LEU A 1 313 ? 1.990 3.389 -23.877 1.00 93.19 313 LEU A C 1
ATOM 2497 O O . LEU A 1 313 ? 2.978 4.094 -24.077 1.00 93.19 313 LEU A O 1
ATOM 2501 N N . GLY A 1 314 ? 2.041 2.257 -23.170 1.00 94.06 314 GLY A N 1
ATOM 2502 C CA . GLY A 1 314 ? 3.281 1.710 -22.620 1.00 94.06 314 GLY A CA 1
ATOM 2503 C C . GLY A 1 314 ? 4.326 1.467 -23.707 1.00 94.06 314 GLY A C 1
ATOM 2504 O O . GLY A 1 314 ? 5.424 2.016 -23.639 1.00 94.06 314 GLY A O 1
ATOM 2505 N N . LEU A 1 315 ? 3.963 0.733 -24.763 1.00 94.69 315 LEU A N 1
ATOM 2506 C CA . LEU A 1 315 ? 4.863 0.471 -25.887 1.00 94.69 315 LEU A CA 1
ATOM 2507 C C . LEU A 1 315 ? 5.255 1.763 -26.618 1.00 94.69 315 LEU A C 1
ATOM 2509 O O . LEU A 1 315 ? 6.428 1.973 -26.915 1.00 94.69 315 LEU A O 1
ATOM 2513 N N . ARG A 1 316 ? 4.303 2.677 -26.845 1.00 93.44 316 ARG A N 1
ATOM 2514 C CA . ARG A 1 316 ? 4.578 3.982 -27.465 1.00 93.44 316 ARG A CA 1
ATOM 2515 C C . ARG A 1 316 ? 5.584 4.808 -26.659 1.00 93.44 316 ARG A C 1
ATOM 2517 O O . ARG A 1 316 ? 6.401 5.499 -27.259 1.00 93.44 316 ARG A O 1
ATOM 2524 N N . SER A 1 317 ? 5.536 4.742 -25.329 1.00 93.25 317 SER A N 1
ATOM 2525 C CA . SER A 1 317 ? 6.469 5.471 -24.459 1.00 93.25 317 SER A CA 1
ATOM 2526 C C . SER A 1 317 ? 7.905 4.937 -24.507 1.00 93.25 317 SER A C 1
ATOM 2528 O O . SER A 1 317 ? 8.835 5.685 -24.218 1.00 93.25 317 SER A O 1
ATOM 2530 N N . LEU A 1 318 ? 8.092 3.676 -24.918 1.00 93.50 318 LEU A N 1
ATOM 2531 C CA . LEU A 1 318 ? 9.408 3.059 -25.091 1.00 93.50 318 LEU A CA 1
ATOM 2532 C C . LEU A 1 318 ? 10.067 3.378 -26.430 1.00 93.50 318 LEU A C 1
ATOM 2534 O O . LEU A 1 318 ? 11.286 3.295 -26.510 1.00 93.50 318 LEU A O 1
ATOM 2538 N N . LEU A 1 319 ? 9.295 3.737 -27.463 1.00 93.56 319 LEU A N 1
ATOM 2539 C CA . LEU A 1 319 ? 9.814 3.949 -28.821 1.00 93.56 319 LEU A CA 1
ATOM 2540 C C . LEU A 1 319 ? 11.069 4.839 -28.881 1.00 93.56 319 LEU A C 1
ATOM 2542 O O . LEU A 1 319 ? 12.022 4.416 -29.525 1.00 93.56 319 LEU A O 1
ATOM 2546 N N . PRO A 1 320 ? 11.145 5.990 -28.175 1.00 93.44 320 PRO A N 1
ATOM 2547 C CA . PRO A 1 320 ? 12.334 6.848 -28.220 1.00 93.44 320 PRO A CA 1
ATOM 2548 C C . PRO A 1 320 ? 13.602 6.228 -27.610 1.00 93.44 320 PRO A C 1
ATOM 2550 O O . PRO A 1 320 ? 14.671 6.820 -27.708 1.00 93.44 320 PRO A O 1
ATOM 2553 N N . GLN A 1 321 ? 13.482 5.092 -26.917 1.00 91.12 321 GLN A N 1
ATOM 2554 C CA . GLN A 1 321 ? 14.589 4.371 -26.279 1.00 91.12 321 GLN A CA 1
ATOM 2555 C C . GLN A 1 321 ? 15.066 3.168 -27.112 1.00 91.12 321 GLN A C 1
ATOM 2557 O O . GLN A 1 321 ? 15.974 2.453 -26.688 1.00 91.12 321 GLN A O 1
ATOM 2562 N N . LEU A 1 322 ? 14.426 2.894 -28.252 1.00 93.25 322 LEU A N 1
ATOM 2563 C CA . LEU A 1 322 ? 14.771 1.785 -29.138 1.00 93.25 322 LEU A CA 1
ATOM 2564 C C . LEU A 1 322 ? 15.835 2.194 -30.163 1.00 93.25 322 LEU A C 1
ATOM 2566 O O . LEU A 1 322 ? 16.128 3.374 -30.350 1.00 93.25 322 LEU A O 1
ATOM 2570 N N . SER A 1 323 ? 16.417 1.200 -30.838 1.00 94.62 323 SER A N 1
ATOM 2571 C CA . SER A 1 323 ? 17.197 1.454 -32.050 1.00 94.62 323 SER A CA 1
ATOM 2572 C C . SER A 1 323 ? 16.288 2.028 -33.146 1.00 94.62 323 SER A C 1
ATOM 2574 O O . SER A 1 323 ? 15.088 1.763 -33.148 1.00 94.62 323 SER A O 1
ATOM 2576 N N . GLU A 1 324 ? 16.841 2.781 -34.101 1.00 94.75 324 GLU A N 1
ATOM 2577 C CA . GLU A 1 324 ? 16.055 3.340 -35.215 1.00 94.75 324 GLU A CA 1
ATOM 2578 C C . GLU A 1 324 ? 15.323 2.242 -36.016 1.00 94.75 324 GLU A C 1
ATOM 2580 O O . GLU A 1 324 ? 14.180 2.422 -36.436 1.00 94.75 324 GLU A O 1
ATOM 2585 N N . GLU A 1 325 ? 15.958 1.078 -36.188 1.00 94.94 325 GLU A N 1
ATOM 2586 C CA . GLU A 1 325 ? 15.361 -0.084 -36.854 1.00 94.94 325 GLU A CA 1
ATOM 2587 C C . GLU A 1 325 ? 14.163 -0.637 -36.067 1.00 94.94 325 GLU A C 1
ATOM 2589 O O . GLU A 1 325 ? 13.068 -0.773 -36.622 1.00 94.94 325 GLU A O 1
ATOM 2594 N N . ASP A 1 326 ? 14.340 -0.901 -34.768 1.00 94.12 326 ASP A N 1
ATOM 2595 C CA . ASP A 1 326 ? 13.272 -1.413 -33.903 1.00 94.12 326 ASP A CA 1
ATOM 2596 C C . ASP A 1 326 ? 12.132 -0.400 -33.756 1.00 94.12 326 ASP A C 1
ATOM 2598 O O . ASP A 1 326 ? 10.957 -0.768 -33.802 1.00 94.12 326 ASP A O 1
ATOM 2602 N N . GLU A 1 327 ? 12.460 0.883 -33.595 1.00 94.81 327 GLU A N 1
ATOM 2603 C CA . GLU A 1 327 ? 11.485 1.962 -33.491 1.00 94.81 327 GLU A CA 1
ATOM 2604 C C . GLU A 1 327 ? 10.573 1.984 -34.719 1.00 94.81 327 GLU A C 1
ATOM 2606 O O . GLU A 1 327 ? 9.346 1.952 -34.576 1.00 94.81 327 GLU A O 1
ATOM 2611 N N . ASN A 1 328 ? 11.155 1.998 -35.921 1.00 94.25 328 ASN A N 1
ATOM 2612 C CA . ASN A 1 328 ? 10.400 1.983 -37.171 1.00 94.25 328 ASN A CA 1
ATOM 2613 C C . ASN A 1 328 ? 9.548 0.712 -37.292 1.00 94.25 328 ASN A C 1
ATOM 2615 O O . ASN A 1 328 ? 8.350 0.799 -37.575 1.00 94.25 328 ASN A O 1
ATOM 2619 N N . ALA A 1 329 ? 10.113 -0.455 -36.969 1.00 94.94 329 ALA A N 1
ATOM 2620 C CA . ALA A 1 329 ? 9.384 -1.719 -36.996 1.00 94.94 329 ALA A CA 1
ATOM 2621 C C . ALA A 1 329 ? 8.164 -1.718 -36.055 1.00 94.94 329 ALA A C 1
ATOM 2623 O O . ALA A 1 329 ? 7.078 -2.165 -36.441 1.00 94.94 329 ALA A O 1
ATOM 2624 N N . TYR A 1 330 ? 8.295 -1.204 -34.828 1.00 94.38 330 TYR A N 1
ATOM 2625 C CA . TYR A 1 330 ? 7.167 -1.103 -33.898 1.00 94.38 330 TYR A CA 1
ATOM 2626 C C . TYR A 1 330 ? 6.170 -0.012 -34.293 1.00 94.38 330 TYR A C 1
ATOM 2628 O O . TYR A 1 330 ? 4.969 -0.209 -34.098 1.00 94.38 330 TYR A O 1
ATOM 2636 N N . ARG A 1 331 ? 6.606 1.106 -34.885 1.00 92.38 331 ARG A N 1
ATOM 2637 C CA . ARG A 1 331 ? 5.698 2.134 -35.426 1.00 92.38 331 ARG A CA 1
ATOM 2638 C C . ARG A 1 331 ? 4.804 1.570 -36.525 1.00 92.38 331 ARG A C 1
ATOM 2640 O O . ARG A 1 331 ? 3.589 1.762 -36.457 1.00 92.38 331 ARG A O 1
ATOM 2647 N N . ASP A 1 332 ? 5.372 0.825 -37.467 1.00 92.25 332 ASP A N 1
ATOM 2648 C CA . ASP A 1 332 ? 4.622 0.184 -38.553 1.00 92.25 332 ASP A CA 1
ATOM 2649 C C . ASP A 1 332 ? 3.624 -0.846 -38.011 1.00 92.25 332 ASP A C 1
ATOM 2651 O O . ASP A 1 332 ? 2.438 -0.845 -38.363 1.00 92.25 332 ASP A O 1
ATOM 2655 N N . ARG A 1 333 ? 4.075 -1.682 -37.069 1.00 91.62 333 ARG A N 1
ATOM 2656 C CA . ARG A 1 333 ? 3.226 -2.645 -36.356 1.00 91.62 333 ARG A CA 1
ATOM 2657 C C . ARG A 1 333 ? 2.053 -1.961 -35.654 1.00 91.62 333 ARG A C 1
ATOM 2659 O O . ARG A 1 333 ? 0.909 -2.373 -35.840 1.00 91.62 333 ARG A O 1
ATOM 2666 N N . LEU A 1 334 ? 2.305 -0.894 -34.896 1.00 89.75 334 LEU A N 1
ATOM 2667 C CA . LEU A 1 334 ? 1.271 -0.123 -34.200 1.00 89.75 334 LEU A CA 1
ATOM 2668 C C . LEU A 1 334 ? 0.288 0.545 -35.173 1.00 89.75 334 LEU A C 1
ATOM 2670 O O . LEU A 1 334 ? -0.914 0.561 -34.905 1.00 89.75 334 LEU A O 1
ATOM 2674 N N . ALA A 1 335 ? 0.767 1.057 -36.310 1.00 87.00 335 ALA A N 1
ATOM 2675 C CA . ALA A 1 335 ? -0.075 1.663 -37.342 1.00 87.00 335 ALA A CA 1
ATOM 2676 C C . ALA A 1 335 ? -1.027 0.650 -38.003 1.00 87.00 335 ALA A C 1
ATOM 2678 O O . ALA A 1 335 ? -2.146 1.011 -38.380 1.00 87.00 335 ALA A O 1
ATOM 2679 N N . SER A 1 336 ? -0.604 -0.614 -38.104 1.00 86.12 336 SER A N 1
ATOM 2680 C CA . SER A 1 336 ? -1.400 -1.705 -38.678 1.00 86.12 336 SER A CA 1
ATOM 2681 C C . SER A 1 336 ? -2.533 -2.206 -37.774 1.00 86.12 336 SER A C 1
ATOM 2683 O O . SER A 1 336 ? -3.462 -2.856 -38.259 1.00 86.12 336 SER A O 1
ATOM 2685 N N . LEU A 1 337 ? -2.499 -1.896 -36.472 1.00 83.56 337 LEU A N 1
ATOM 2686 C CA . LEU A 1 337 ? -3.523 -2.362 -35.542 1.00 83.56 337 LEU A CA 1
ATOM 2687 C C . LEU A 1 337 ? -4.880 -1.676 -35.814 1.00 83.56 337 LEU A C 1
ATOM 2689 O O . LEU A 1 337 ? -4.937 -0.475 -36.132 1.00 83.56 337 LEU A O 1
ATOM 2693 N N . PRO A 1 338 ? -6.002 -2.403 -35.641 1.00 77.50 338 PRO A N 1
ATOM 2694 C CA . PRO A 1 338 ? -7.349 -1.846 -35.722 1.00 77.50 338 PRO A CA 1
ATOM 2695 C C . PRO A 1 338 ? -7.652 -1.019 -34.460 1.00 77.50 338 PRO A C 1
ATOM 2697 O O . PRO A 1 338 ? -8.435 -1.414 -33.600 1.00 77.50 338 PRO A O 1
ATOM 2700 N N . LEU A 1 339 ? -6.973 0.121 -34.323 1.00 72.56 339 LEU A N 1
ATOM 2701 C CA . LEU A 1 339 ? -7.039 0.974 -33.139 1.00 72.56 339 LEU A CA 1
ATOM 2702 C C . LEU A 1 339 ? -8.254 1.909 -33.179 1.00 72.56 339 LEU A C 1
ATOM 2704 O O . LEU A 1 339 ? -8.586 2.437 -34.247 1.00 72.56 339 LEU A O 1
ATOM 2708 N N . PRO A 1 340 ? -8.867 2.210 -32.021 1.00 68.94 340 PRO A N 1
ATOM 2709 C CA . PRO A 1 340 ? -9.839 3.286 -31.918 1.00 68.94 340 PRO A CA 1
ATOM 2710 C C . PRO A 1 340 ? -9.261 4.615 -32.427 1.00 68.94 340 PRO A C 1
ATOM 2712 O O . PRO A 1 340 ? -8.118 4.969 -32.133 1.00 68.94 340 PRO A O 1
ATOM 2715 N N . HIS A 1 341 ? -10.067 5.389 -33.161 1.00 59.94 341 HIS A N 1
ATOM 2716 C CA . HIS A 1 341 ? -9.641 6.639 -33.809 1.00 59.94 341 HIS A CA 1
ATOM 2717 C C . HIS A 1 341 ? -8.956 7.652 -32.871 1.00 59.94 341 HIS A C 1
ATOM 2719 O O . HIS A 1 341 ? -8.189 8.490 -33.343 1.00 59.94 341 HIS A O 1
ATOM 2725 N N . TYR A 1 342 ? -9.227 7.602 -31.564 1.00 62.81 342 TYR A N 1
ATOM 2726 C CA . TYR A 1 342 ? -8.672 8.536 -30.586 1.00 62.81 342 TYR A CA 1
ATOM 2727 C C . TYR A 1 342 ? -7.255 8.181 -30.104 1.00 62.81 342 TYR A C 1
ATOM 2729 O O . TYR A 1 342 ? -6.567 9.085 -29.650 1.00 62.81 342 TYR A O 1
ATOM 2737 N N . TRP A 1 343 ? -6.770 6.943 -30.274 1.00 64.19 343 TRP A N 1
ATOM 2738 C CA . TRP A 1 34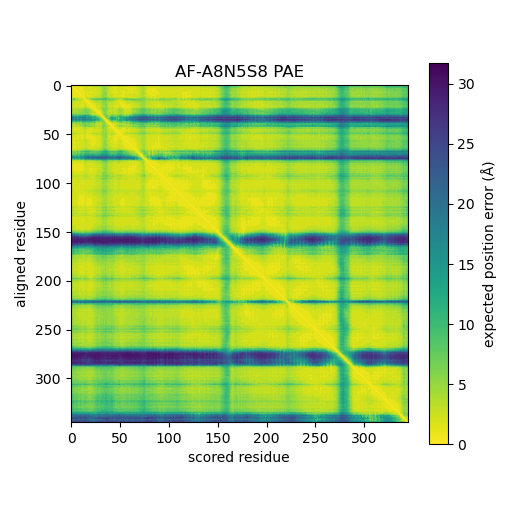3 ? -5.385 6.564 -29.918 1.00 64.19 343 TRP A CA 1
ATOM 2739 C C . TRP A 1 343 ? -4.336 7.048 -30.928 1.00 64.19 343 TRP A C 1
ATOM 2741 O O . TRP A 1 343 ? -3.137 7.031 -30.656 1.00 64.19 343 TRP A O 1
ATOM 2751 N N . ARG A 1 344 ? -4.791 7.431 -32.128 1.00 59.16 344 ARG A N 1
ATOM 2752 C CA . ARG A 1 344 ? -3.944 7.916 -33.230 1.00 59.16 344 ARG A CA 1
ATOM 2753 C C . ARG A 1 344 ? -3.673 9.424 -33.167 1.00 59.16 344 ARG A C 1
ATOM 2755 O O . ARG A 1 344 ? -2.898 9.917 -33.981 1.00 59.16 344 ARG A O 1
ATOM 2762 N N . LYS A 1 345 ? -4.339 10.141 -32.257 1.00 55.12 345 LYS A N 1
ATOM 2763 C CA . LYS A 1 345 ? -4.010 11.528 -31.903 1.00 55.12 345 LYS A CA 1
ATOM 2764 C C . LYS A 1 345 ? -2.880 11.519 -30.879 1.00 55.12 345 LYS A C 1
ATOM 2766 O O . LYS A 1 345 ? -2.055 12.452 -30.929 1.00 55.12 345 LYS A O 1
#